Protein AF-A0A359H177-F1 (afdb_monomer_lite)

Foldseek 3Di:
DDWDAAPQLRDTGDPVQWDDDPNHTHGPDVVVSVCLVPDPDDCCDPSDPCNLVVLLVVLLVVLVVLLVVVVVVVVVVVVPDDDDDDDPVVVLLVLLVSLQVLLCVLVVVCVVVVFWDDDADPPDSFKGKGWGADPVVQWIKMWMWGQDPPQKIKTWIWIFRPDDDDDGPTDTLAIDIGHNVCSSVSSSLSSSLSVLVVDDPVCSSVSSNSSRVVVVVVVVVVVVVVD

Structure (mmCIF, N/CA/C/O backbone):
data_AF-A0A359H177-F1
#
_entry.id   AF-A0A359H177-F1
#
loop_
_atom_site.group_PDB
_atom_site.id
_atom_site.type_symbol
_atom_site.label_atom_id
_atom_site.label_alt_id
_atom_site.label_comp_id
_atom_site.label_asym_id
_atom_site.label_entity_id
_atom_site.label_seq_id
_atom_site.pdbx_PDB_ins_code
_atom_site.Cartn_x
_atom_site.Cartn_y
_atom_site.Cartn_z
_atom_site.occupancy
_atom_site.B_iso_or_equiv
_atom_site.auth_seq_id
_atom_site.auth_comp_id
_atom_site.auth_asym_id
_atom_site.auth_atom_id
_atom_site.pdbx_PDB_model_num
ATOM 1 N N . MET A 1 1 ? 9.873 -13.185 -21.920 1.00 59.72 1 MET A N 1
ATOM 2 C CA . MET A 1 1 ? 11.350 -13.146 -21.841 1.00 59.72 1 MET A CA 1
ATOM 3 C C . MET A 1 1 ? 11.723 -13.024 -20.379 1.00 59.72 1 MET A C 1
ATOM 5 O O . MET A 1 1 ? 11.121 -12.205 -19.700 1.00 59.72 1 MET A O 1
ATOM 9 N N . GLU A 1 2 ? 12.618 -13.875 -19.880 1.00 82.19 2 GLU A N 1
ATOM 10 C CA . GLU A 1 2 ? 13.049 -13.819 -18.479 1.00 82.19 2 GLU A CA 1
ATOM 11 C C . GLU A 1 2 ? 13.935 -12.584 -18.262 1.00 82.19 2 GLU A C 1
ATOM 13 O O . GLU A 1 2 ? 14.880 -12.356 -19.023 1.00 82.19 2 GLU A O 1
ATOM 18 N N . LYS A 1 3 ? 13.609 -11.780 -17.245 1.00 76.25 3 LYS A N 1
ATOM 19 C CA . LYS A 1 3 ? 14.365 -10.585 -16.861 1.00 76.25 3 LYS A CA 1
ATOM 20 C C . LYS A 1 3 ? 15.018 -10.796 -15.499 1.00 76.25 3 LYS A C 1
ATOM 22 O O . LYS A 1 3 ? 14.446 -11.458 -14.632 1.00 76.25 3 LYS A O 1
ATOM 27 N N . LYS A 1 4 ? 16.209 -10.235 -15.304 1.00 82.19 4 LYS A N 1
ATOM 28 C CA . LYS A 1 4 ? 16.922 -10.223 -14.018 1.00 82.19 4 LYS A CA 1
ATOM 29 C C . LYS A 1 4 ? 17.496 -8.830 -13.765 1.00 82.19 4 LYS A C 1
ATOM 31 O O . LYS A 1 4 ? 17.559 -7.997 -14.666 1.00 82.19 4 LYS A O 1
ATOM 36 N N . ILE A 1 5 ? 17.901 -8.580 -12.526 1.00 75.25 5 ILE A N 1
ATOM 37 C CA . ILE A 1 5 ? 18.410 -7.277 -12.097 1.00 75.25 5 ILE A CA 1
ATOM 38 C C . ILE A 1 5 ? 19.938 -7.296 -12.122 1.00 75.25 5 ILE A C 1
ATOM 40 O O . ILE A 1 5 ? 20.560 -8.173 -11.516 1.00 75.25 5 ILE A O 1
ATOM 44 N N . CYS A 1 6 ? 20.548 -6.319 -12.795 1.00 80.38 6 CYS A N 1
ATOM 45 C CA . CYS A 1 6 ? 21.989 -6.102 -12.710 1.00 80.38 6 CYS A CA 1
ATOM 46 C C . CYS A 1 6 ? 22.372 -5.642 -11.295 1.00 80.38 6 CYS A C 1
ATOM 48 O O . CYS A 1 6 ? 21.848 -4.653 -10.791 1.00 80.38 6 CYS A O 1
ATOM 50 N N . ILE A 1 7 ? 23.332 -6.308 -10.654 1.00 81.00 7 ILE A N 1
ATOM 51 C CA . ILE A 1 7 ? 23.770 -5.949 -9.297 1.00 81.00 7 ILE A CA 1
ATOM 52 C C . ILE A 1 7 ? 24.482 -4.594 -9.211 1.00 81.00 7 ILE A C 1
ATOM 54 O O . ILE A 1 7 ? 24.579 -4.046 -8.117 1.00 81.00 7 ILE A O 1
ATOM 58 N N . TYR A 1 8 ? 24.989 -4.079 -10.334 1.00 79.31 8 TYR A N 1
ATOM 59 C CA . TYR A 1 8 ? 25.743 -2.828 -10.382 1.00 79.31 8 TYR A CA 1
ATOM 60 C C . TYR A 1 8 ? 24.837 -1.645 -10.726 1.00 79.31 8 TYR A C 1
ATOM 62 O O . TYR A 1 8 ? 24.707 -0.732 -9.918 1.00 79.31 8 TYR A O 1
ATOM 70 N N . CYS A 1 9 ? 24.177 -1.663 -11.887 1.00 77.31 9 CYS A N 1
ATOM 71 C CA . CYS A 1 9 ? 23.330 -0.551 -12.337 1.00 77.31 9 CYS A CA 1
ATOM 72 C C . CYS A 1 9 ? 21.846 -0.691 -11.962 1.00 77.31 9 CYS A C 1
ATOM 74 O O . CYS A 1 9 ? 21.055 0.170 -12.317 1.00 77.31 9 CYS A O 1
ATOM 76 N N . ARG A 1 10 ? 21.443 -1.783 -11.292 1.00 73.56 10 ARG A N 1
ATOM 77 C CA . ARG A 1 10 ? 20.067 -2.051 -10.816 1.00 73.56 10 ARG A CA 1
ATOM 78 C C . ARG A 1 10 ? 18.967 -2.109 -11.881 1.00 73.56 10 ARG A C 1
ATOM 80 O O . ARG A 1 10 ? 17.822 -2.384 -11.542 1.00 73.56 10 ARG A O 1
ATOM 87 N N . ARG A 1 11 ? 19.309 -1.992 -13.164 1.00 77.50 11 ARG A N 1
ATOM 88 C CA . ARG A 1 11 ? 18.377 -2.198 -14.278 1.00 77.50 11 ARG A CA 1
ATOM 89 C C . ARG A 1 11 ? 17.805 -3.607 -14.282 1.00 77.50 11 ARG A C 1
ATOM 91 O O . ARG A 1 11 ? 18.553 -4.589 -14.210 1.00 77.50 11 ARG A O 1
ATOM 98 N N . THR A 1 12 ? 16.499 -3.688 -14.498 1.00 81.25 12 THR A N 1
ATOM 99 C CA . THR A 1 12 ? 15.818 -4.915 -14.908 1.00 81.25 12 THR A CA 1
ATOM 100 C C . THR A 1 12 ? 16.040 -5.117 -16.404 1.00 81.25 12 THR A C 1
ATOM 102 O O . THR A 1 12 ? 15.485 -4.397 -17.233 1.00 81.25 12 THR A O 1
ATOM 105 N N . LEU A 1 13 ? 16.873 -6.090 -16.761 1.00 79.81 13 LEU A N 1
ATOM 106 C CA . LEU A 1 13 ? 17.265 -6.373 -18.140 1.00 79.81 13 LEU A CA 1
ATOM 107 C C . LEU A 1 13 ? 16.869 -7.791 -18.532 1.00 79.81 13 LEU A C 1
ATOM 109 O O . LEU A 1 13 ? 16.798 -8.693 -17.698 1.00 79.81 13 LEU A O 1
ATOM 113 N N . ASP A 1 14 ? 16.650 -7.992 -19.826 1.00 89.00 14 ASP A N 1
ATOM 114 C CA . ASP A 1 14 ? 16.480 -9.324 -20.393 1.00 89.00 14 ASP A CA 1
ATOM 115 C C . ASP A 1 14 ? 17.735 -10.176 -20.162 1.00 89.00 14 ASP A C 1
ATOM 117 O O . ASP A 1 14 ? 18.862 -9.678 -20.239 1.00 89.00 14 ASP A O 1
ATOM 121 N N . LEU A 1 15 ? 17.549 -11.478 -19.918 1.00 87.44 15 LEU A N 1
ATOM 122 C CA . LEU A 1 15 ? 18.641 -12.407 -19.596 1.00 87.44 15 LEU A CA 1
ATOM 123 C C . LEU A 1 15 ? 19.782 -12.384 -20.635 1.00 87.44 15 LEU A C 1
ATOM 125 O O . LEU A 1 15 ? 20.945 -12.560 -20.290 1.00 87.44 15 LEU A O 1
ATOM 129 N N . ASN A 1 16 ? 19.469 -12.119 -21.908 1.00 90.75 16 ASN A N 1
ATOM 130 C CA . ASN A 1 16 ? 20.445 -12.037 -23.002 1.00 90.75 16 ASN A CA 1
ATOM 131 C C . ASN A 1 16 ? 21.377 -10.809 -22.928 1.00 90.75 16 ASN A C 1
ATOM 133 O O . ASN A 1 16 ? 22.437 -10.815 -23.562 1.00 90.75 16 ASN A O 1
ATOM 137 N N . LYS A 1 17 ? 21.006 -9.779 -22.157 1.00 89.31 17 LYS A N 1
ATOM 138 C CA . LYS A 1 17 ? 21.814 -8.582 -21.876 1.00 89.31 17 LYS A CA 1
ATOM 139 C C . LYS A 1 17 ? 22.623 -8.705 -20.582 1.00 89.31 17 LYS A C 1
ATOM 141 O O . LYS A 1 17 ? 23.338 -7.771 -20.219 1.00 89.31 17 LYS A O 1
ATOM 146 N N . LEU A 1 18 ? 22.532 -9.840 -19.890 1.00 88.44 18 LEU A N 1
ATOM 147 C CA . LEU A 1 18 ? 23.164 -10.069 -18.598 1.00 88.44 18 LEU A CA 1
ATOM 148 C C . LEU A 1 18 ? 24.206 -11.194 -18.663 1.00 88.44 18 LEU A C 1
ATOM 150 O O . LEU A 1 18 ? 24.143 -12.105 -19.485 1.00 88.44 18 LEU A O 1
ATOM 154 N N . LEU A 1 19 ? 25.181 -11.116 -17.764 1.00 92.38 19 LEU A N 1
ATOM 155 C CA . LEU A 1 19 ? 26.148 -12.151 -17.432 1.00 92.38 19 LEU A CA 1
ATOM 156 C C . LEU A 1 19 ? 25.864 -12.635 -16.013 1.00 92.38 19 LEU A C 1
ATOM 158 O O . LEU A 1 19 ? 25.875 -11.839 -15.072 1.00 92.38 19 LEU A O 1
ATOM 162 N N . GLU A 1 20 ? 25.652 -13.936 -15.853 1.00 90.56 20 GLU A N 1
ATOM 163 C CA . GLU A 1 20 ? 25.550 -14.561 -14.539 1.00 90.56 20 GLU A CA 1
ATOM 164 C C . GLU A 1 20 ? 26.946 -14.902 -13.998 1.00 90.56 20 GLU A C 1
ATOM 166 O O . GLU A 1 20 ? 27.779 -15.496 -14.688 1.00 90.56 20 GLU A O 1
ATOM 171 N N . LYS A 1 21 ? 27.212 -14.540 -12.741 1.00 79.19 21 LYS A N 1
ATOM 172 C CA . LYS A 1 21 ? 28.409 -14.946 -12.005 1.00 79.19 21 LYS A CA 1
ATOM 173 C C . LYS A 1 21 ? 28.050 -15.192 -10.542 1.00 79.19 21 LYS A C 1
ATOM 175 O O . LYS A 1 21 ? 27.644 -14.271 -9.840 1.00 79.19 21 LYS A O 1
ATOM 180 N N . ALA A 1 22 ? 28.229 -16.433 -10.085 1.00 79.69 22 ALA A N 1
ATOM 181 C CA . ALA A 1 22 ? 27.947 -16.858 -8.708 1.00 79.69 22 ALA A CA 1
ATOM 182 C C . ALA A 1 22 ? 26.507 -16.539 -8.242 1.00 79.69 22 ALA A C 1
ATOM 184 O O . ALA A 1 22 ? 26.308 -15.990 -7.159 1.00 79.69 22 ALA A O 1
ATOM 185 N N . GLY A 1 23 ? 25.508 -16.837 -9.082 1.00 79.31 23 GLY A N 1
ATOM 186 C CA . GLY A 1 23 ? 24.091 -16.603 -8.774 1.00 79.31 23 GLY A CA 1
ATOM 187 C C . GLY A 1 23 ? 23.666 -15.131 -8.793 1.00 79.31 23 GLY A C 1
ATOM 188 O O . GLY A 1 23 ? 22.565 -14.799 -8.360 1.00 79.31 23 GLY A O 1
ATOM 189 N N . LYS A 1 24 ? 24.529 -14.229 -9.275 1.00 76.00 24 LYS A N 1
ATOM 190 C CA . LYS A 1 24 ? 24.248 -12.799 -9.433 1.00 76.00 24 LYS A CA 1
ATOM 191 C C . LYS A 1 24 ? 24.383 -12.392 -10.894 1.00 76.00 24 LYS A C 1
ATOM 193 O O . LYS A 1 24 ? 25.251 -12.901 -11.598 1.00 76.00 24 LYS A O 1
ATOM 198 N N . TYR A 1 25 ? 23.559 -11.445 -11.331 1.00 88.00 25 TYR A N 1
ATOM 199 C CA . TYR A 1 25 ? 23.547 -10.966 -12.712 1.00 88.00 25 TYR A CA 1
ATOM 200 C C . TYR A 1 25 ? 24.202 -9.592 -12.810 1.00 88.00 25 TYR A C 1
ATOM 202 O O . TYR A 1 25 ? 23.967 -8.725 -11.973 1.00 88.00 25 TYR A O 1
ATOM 210 N N . ARG A 1 26 ? 25.016 -9.373 -13.840 1.00 88.56 26 ARG A N 1
ATOM 211 C CA . ARG A 1 26 ? 25.560 -8.056 -14.202 1.00 88.56 26 ARG A CA 1
ATOM 212 C C . ARG A 1 26 ? 25.343 -7.776 -15.681 1.00 88.56 26 ARG A C 1
ATOM 214 O O . ARG A 1 26 ? 25.168 -8.725 -16.435 1.00 88.56 26 ARG A O 1
ATOM 221 N N . CYS A 1 27 ? 25.369 -6.518 -16.108 1.00 90.12 27 CYS A N 1
ATOM 222 C CA . CYS A 1 27 ? 25.323 -6.185 -17.531 1.00 90.12 27 CYS A CA 1
ATOM 223 C C . CYS A 1 27 ? 26.428 -6.912 -18.303 1.00 90.12 27 CYS A C 1
ATOM 225 O O . CYS A 1 27 ? 27.535 -7.110 -17.802 1.00 90.12 27 CYS A O 1
ATOM 227 N N . LYS A 1 28 ? 26.097 -7.346 -19.519 1.00 93.75 28 LYS A N 1
ATOM 228 C CA . LYS A 1 28 ? 27.056 -7.960 -20.438 1.00 93.75 28 LYS A CA 1
ATOM 229 C C . LYS A 1 28 ? 27.986 -6.927 -21.075 1.00 93.75 28 LYS A C 1
ATOM 231 O O . LYS A 1 28 ? 29.127 -7.258 -21.380 1.00 93.75 28 LYS A O 1
ATOM 236 N N . ASP A 1 29 ? 27.482 -5.714 -21.274 1.00 91.38 29 ASP A N 1
ATOM 237 C CA . ASP A 1 29 ? 28.252 -4.551 -21.698 1.00 91.38 29 ASP A CA 1
ATOM 238 C C . ASP A 1 29 ? 28.593 -3.709 -20.461 1.00 91.38 29 ASP A C 1
ATOM 240 O O . ASP A 1 29 ? 27.712 -3.142 -19.809 1.00 91.38 29 ASP A O 1
ATOM 244 N N . ASP A 1 30 ? 29.877 -3.696 -20.103 1.00 84.81 30 ASP A N 1
ATOM 245 C CA . ASP A 1 30 ? 30.377 -2.971 -18.934 1.00 84.81 30 ASP A CA 1
ATOM 246 C C . ASP A 1 30 ? 30.327 -1.442 -19.154 1.00 84.81 30 ASP A C 1
ATOM 248 O O . ASP A 1 30 ? 30.148 -0.708 -18.182 1.00 84.81 30 ASP A O 1
ATOM 252 N N . ASN A 1 31 ? 30.412 -0.954 -20.401 1.00 85.31 31 ASN A N 1
ATOM 253 C CA . ASN A 1 31 ? 30.315 0.478 -20.707 1.00 85.31 31 ASN A CA 1
ATOM 254 C C . ASN A 1 31 ? 28.865 0.963 -20.633 1.00 85.31 31 ASN A C 1
ATOM 256 O O . ASN A 1 31 ? 28.623 1.982 -20.003 1.00 85.31 31 ASN A O 1
ATOM 260 N N . ASP A 1 32 ? 27.899 0.207 -21.164 1.00 81.12 32 ASP A N 1
ATOM 261 C CA . ASP A 1 32 ? 26.458 0.492 -20.982 1.00 81.12 32 ASP A CA 1
ATOM 262 C C . ASP A 1 32 ? 26.064 0.456 -19.494 1.00 81.12 32 ASP A C 1
ATOM 264 O O . ASP A 1 32 ? 25.255 1.253 -19.019 1.00 81.12 32 ASP A O 1
ATOM 268 N N . CYS A 1 33 ? 26.672 -0.450 -18.720 1.00 79.75 33 CYS A N 1
ATOM 269 C CA . CYS A 1 33 ? 26.488 -0.490 -17.273 1.00 79.75 33 CYS A CA 1
ATOM 270 C C . CYS A 1 33 ? 27.009 0.775 -16.588 1.00 79.75 33 CYS A C 1
ATOM 272 O O . CYS A 1 33 ? 26.334 1.301 -15.704 1.00 79.75 33 CYS A O 1
ATOM 274 N N . LEU A 1 34 ? 28.205 1.223 -16.974 1.00 80.12 34 LEU A N 1
ATOM 275 C CA . LEU A 1 34 ? 28.859 2.392 -16.400 1.00 80.12 34 LEU A CA 1
ATOM 276 C C . LEU A 1 34 ? 28.149 3.683 -16.811 1.00 80.12 34 LEU A C 1
ATOM 278 O O . LEU A 1 34 ? 27.830 4.486 -15.944 1.00 80.12 34 LEU A O 1
ATOM 282 N N . GLU A 1 35 ? 27.836 3.852 -18.097 1.00 80.38 35 GLU A N 1
ATOM 283 C CA . GLU A 1 35 ? 27.100 5.006 -18.622 1.00 80.38 35 GLU A CA 1
ATOM 284 C C . GLU A 1 35 ? 25.777 5.183 -17.882 1.00 80.38 35 GLU A C 1
ATOM 286 O O . GLU A 1 35 ? 25.482 6.278 -17.409 1.00 80.38 35 GLU A O 1
ATOM 291 N N . TYR A 1 36 ? 25.037 4.092 -17.678 1.00 71.75 36 TYR A N 1
ATOM 292 C CA . TYR A 1 36 ? 23.805 4.113 -16.900 1.00 71.75 36 TYR A CA 1
ATOM 293 C C . TYR A 1 36 ? 24.012 4.519 -15.438 1.00 71.75 36 TYR A C 1
ATOM 295 O O . TYR A 1 36 ? 23.186 5.216 -14.867 1.00 71.75 36 TYR A O 1
ATOM 303 N N . GLN A 1 37 ? 25.102 4.086 -14.804 1.00 65.81 37 GLN A N 1
ATOM 304 C CA . GLN A 1 37 ? 25.413 4.491 -13.429 1.00 65.81 37 GLN A CA 1
ATOM 305 C C . GLN A 1 37 ? 25.828 5.962 -13.318 1.00 65.81 37 GLN A C 1
ATOM 307 O O . GLN A 1 37 ? 25.734 6.534 -12.236 1.00 65.81 37 GLN A O 1
ATOM 312 N N . THR A 1 38 ? 26.334 6.550 -14.402 1.00 71.94 38 THR A N 1
ATOM 313 C CA . THR A 1 38 ? 26.912 7.904 -14.410 1.00 71.94 38 THR A CA 1
ATOM 314 C C . THR A 1 38 ? 26.040 8.956 -15.079 1.00 71.94 38 THR A C 1
ATOM 316 O O . THR A 1 38 ? 26.409 10.128 -15.083 1.00 71.94 38 THR A O 1
ATOM 319 N N . ARG A 1 39 ? 24.918 8.563 -15.683 1.00 68.75 39 ARG A N 1
ATOM 320 C CA . ARG A 1 39 ? 24.036 9.515 -16.351 1.00 68.75 39 ARG A CA 1
ATOM 321 C C . ARG A 1 39 ? 23.275 10.347 -15.328 1.00 68.75 39 ARG A C 1
ATOM 323 O O . ARG A 1 39 ? 22.789 9.842 -14.319 1.00 68.75 39 ARG A O 1
ATOM 330 N N . GLU A 1 40 ? 23.141 11.627 -15.635 1.00 60.22 40 GLU A N 1
ATOM 331 C CA . GLU A 1 40 ? 22.194 12.502 -14.958 1.00 60.22 40 GLU A CA 1
ATOM 332 C C . GLU A 1 40 ? 20.810 12.210 -15.534 1.00 60.22 40 GLU A C 1
ATOM 334 O O . GLU A 1 40 ? 20.385 12.804 -16.527 1.00 60.22 40 GLU A O 1
ATOM 339 N N . ASP A 1 41 ? 20.133 11.221 -14.956 1.00 56.44 41 ASP A N 1
ATOM 340 C CA . ASP A 1 41 ? 18.733 10.998 -15.275 1.00 56.44 41 ASP A CA 1
ATOM 341 C C . ASP A 1 41 ? 17.892 12.178 -14.765 1.00 56.44 41 ASP A C 1
ATOM 343 O O . ASP A 1 41 ? 18.157 12.710 -13.681 1.00 56.44 41 ASP A O 1
ATOM 347 N N . PRO A 1 42 ? 16.847 12.592 -15.505 1.00 55.41 42 PRO A N 1
ATOM 348 C CA . PRO A 1 42 ? 15.817 13.454 -14.945 1.00 55.41 42 PRO A CA 1
ATOM 349 C C . PRO A 1 42 ? 15.309 12.841 -13.637 1.00 55.41 42 PRO A C 1
ATOM 351 O O . PRO A 1 42 ? 15.100 11.628 -13.583 1.00 55.41 42 PRO A O 1
ATOM 354 N N . ALA A 1 43 ? 15.070 13.665 -12.613 1.00 54.59 43 ALA A N 1
ATOM 355 C CA . ALA A 1 43 ? 14.607 13.195 -11.303 1.00 54.59 43 ALA A CA 1
ATOM 356 C C . ALA A 1 43 ? 13.389 12.249 -11.408 1.00 54.59 43 ALA A C 1
ATOM 358 O O . ALA A 1 43 ? 13.311 11.270 -10.674 1.00 54.59 43 ALA A O 1
ATOM 359 N N . ASP A 1 44 ? 12.523 12.479 -12.402 1.00 54.25 44 ASP A N 1
ATOM 360 C CA . ASP A 1 44 ? 11.286 11.725 -12.640 1.00 54.25 44 ASP A CA 1
ATOM 361 C C . ASP A 1 44 ? 11.423 10.560 -13.644 1.00 54.25 44 ASP A C 1
ATOM 363 O O . ASP A 1 44 ? 10.426 9.970 -14.061 1.00 54.25 44 ASP A O 1
ATOM 367 N N . SER A 1 45 ? 12.637 10.228 -14.088 1.00 63.47 45 SER A N 1
ATOM 368 C CA . SER A 1 45 ? 12.865 9.078 -14.967 1.00 63.47 45 SER A CA 1
ATOM 369 C C . SER A 1 45 ? 12.823 7.782 -14.158 1.00 63.47 45 SER A C 1
ATOM 371 O O . SER A 1 45 ? 13.585 7.649 -13.207 1.00 63.47 45 SER A O 1
ATOM 373 N N . ILE A 1 46 ? 12.039 6.781 -14.593 1.00 63.38 46 ILE A N 1
ATOM 374 C CA . ILE A 1 46 ? 12.009 5.392 -14.043 1.00 63.38 46 ILE A CA 1
ATOM 375 C C . ILE A 1 46 ? 13.412 4.772 -13.935 1.00 63.38 46 ILE A C 1
ATOM 377 O O . ILE A 1 46 ? 13.694 3.813 -13.221 1.00 63.38 46 ILE A O 1
ATOM 381 N N . GLU A 1 47 ? 14.284 5.327 -14.743 1.00 64.56 47 GLU A N 1
ATOM 382 C CA . GLU A 1 47 ? 15.588 4.865 -15.088 1.00 64.56 47 GLU A CA 1
ATOM 383 C C . GLU A 1 47 ? 16.647 5.478 -14.117 1.00 64.56 47 GLU A C 1
ATOM 385 O O . GLU A 1 47 ? 17.744 4.933 -13.979 1.00 64.56 47 GLU A O 1
ATOM 390 N N . ASN A 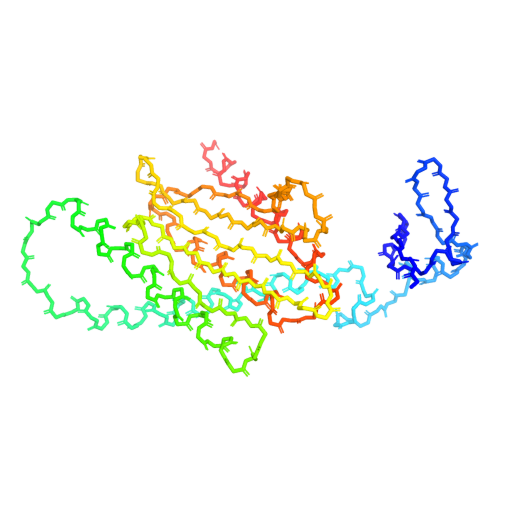1 48 ? 16.281 6.512 -13.341 1.00 69.25 48 ASN A N 1
ATOM 391 C CA . ASN A 1 48 ? 17.058 7.056 -12.222 1.00 69.25 48 ASN A CA 1
ATOM 392 C C . ASN A 1 48 ? 17.192 6.021 -11.085 1.00 69.25 48 ASN A C 1
ATOM 394 O O . ASN A 1 48 ? 16.217 5.381 -10.686 1.00 69.25 48 ASN A O 1
ATOM 398 N N . ALA A 1 49 ? 18.398 5.884 -10.526 1.00 68.06 49 ALA A N 1
ATOM 399 C CA . ALA A 1 49 ? 18.684 4.975 -9.415 1.00 68.06 49 ALA A CA 1
ATOM 400 C C . ALA A 1 49 ? 17.827 5.247 -8.162 1.00 68.06 49 ALA A C 1
ATOM 402 O O . ALA A 1 49 ? 17.492 4.301 -7.448 1.00 68.06 49 ALA A O 1
ATOM 403 N N . ASP A 1 50 ? 17.443 6.506 -7.936 1.00 75.81 50 ASP A N 1
ATOM 404 C CA . ASP A 1 50 ? 16.662 6.932 -6.769 1.00 75.81 50 ASP A CA 1
ATOM 405 C C . ASP A 1 50 ? 15.149 7.010 -7.037 1.00 75.81 50 ASP A C 1
ATOM 407 O O . ASP A 1 50 ? 14.373 7.224 -6.104 1.00 75.81 50 ASP A O 1
ATOM 411 N N . TYR A 1 51 ? 14.704 6.762 -8.277 1.00 78.81 51 TYR A N 1
ATOM 412 C CA . TYR A 1 51 ? 13.306 6.919 -8.697 1.00 78.81 51 TYR A CA 1
ATOM 413 C C . TYR A 1 51 ? 12.317 6.213 -7.765 1.00 78.81 51 TYR A C 1
ATOM 415 O O . TYR A 1 51 ? 11.366 6.815 -7.274 1.00 78.81 51 TYR A O 1
ATOM 423 N N . ILE A 1 52 ? 12.565 4.933 -7.468 1.00 78.56 52 ILE A N 1
ATOM 424 C CA . ILE A 1 52 ? 11.690 4.127 -6.604 1.00 78.56 52 ILE A CA 1
ATOM 425 C C . ILE A 1 52 ? 11.596 4.738 -5.198 1.00 78.56 52 ILE A C 1
ATOM 427 O O . ILE A 1 52 ? 10.507 4.801 -4.627 1.00 78.56 52 ILE A O 1
ATOM 431 N N . SER A 1 53 ? 12.716 5.227 -4.658 1.00 80.50 53 SER A N 1
ATOM 432 C CA . SER A 1 53 ? 12.756 5.863 -3.338 1.00 80.50 53 SER A CA 1
ATOM 433 C C . SER A 1 53 ? 11.972 7.176 -3.330 1.00 80.50 53 SER A C 1
ATOM 435 O O . SER A 1 53 ? 11.208 7.450 -2.401 1.00 80.50 53 SER A O 1
ATOM 437 N N . ASP A 1 54 ? 12.092 7.972 -4.389 1.00 81.19 54 ASP A N 1
ATOM 438 C CA . ASP A 1 54 ? 11.388 9.248 -4.507 1.00 81.19 54 ASP A CA 1
ATOM 439 C C . ASP A 1 54 ? 9.880 9.067 -4.716 1.00 81.19 54 ASP A C 1
ATOM 441 O O . ASP A 1 54 ? 9.087 9.781 -4.092 1.00 81.19 54 ASP A O 1
ATOM 445 N N . VAL A 1 55 ? 9.463 8.045 -5.470 1.00 82.44 55 VAL A N 1
ATOM 446 C CA . VAL A 1 55 ? 8.048 7.658 -5.577 1.00 82.44 55 VAL A CA 1
ATOM 447 C C . VAL A 1 55 ? 7.488 7.254 -4.211 1.00 82.44 55 VAL A C 1
ATOM 449 O O . VAL A 1 55 ? 6.397 7.700 -3.842 1.00 82.44 55 VAL A O 1
ATOM 452 N N . VAL A 1 56 ? 8.223 6.469 -3.414 1.00 83.94 56 VAL A N 1
ATOM 453 C CA . VAL A 1 56 ? 7.789 6.084 -2.057 1.00 83.94 56 VAL A CA 1
ATOM 454 C C . VAL A 1 56 ? 7.668 7.305 -1.137 1.00 83.94 56 VAL A C 1
ATOM 456 O O . VAL A 1 56 ? 6.657 7.446 -0.443 1.00 83.94 56 VAL A O 1
ATOM 459 N N . LYS A 1 57 ? 8.637 8.229 -1.151 1.00 84.81 57 LYS A N 1
ATOM 460 C CA . LYS A 1 57 ? 8.569 9.477 -0.363 1.00 84.81 57 LYS A CA 1
ATOM 461 C C . LYS A 1 57 ? 7.383 10.347 -0.775 1.00 84.81 57 LYS A C 1
ATOM 463 O O . LYS A 1 57 ? 6.672 10.856 0.092 1.00 84.81 57 LYS A O 1
ATOM 468 N N . SER A 1 58 ? 7.153 10.499 -2.077 1.00 85.25 58 SER A N 1
ATOM 469 C CA . SER A 1 58 ? 6.002 11.236 -2.606 1.00 85.25 58 SER A CA 1
ATOM 470 C C . SER A 1 58 ? 4.686 10.603 -2.143 1.00 85.25 58 SER A C 1
ATOM 472 O O . SER A 1 58 ? 3.832 11.285 -1.572 1.00 85.25 58 SER A O 1
ATOM 474 N N . SER A 1 59 ? 4.578 9.275 -2.245 1.00 85.06 59 SER A N 1
ATOM 475 C CA . SER A 1 59 ? 3.407 8.511 -1.797 1.00 85.06 59 SER A CA 1
ATOM 476 C C . SER A 1 59 ? 3.145 8.679 -0.296 1.00 85.06 59 SER A C 1
ATOM 478 O O . SER A 1 59 ? 1.998 8.799 0.130 1.00 85.06 59 SER A O 1
ATOM 480 N N . LEU A 1 60 ? 4.197 8.741 0.527 1.00 84.31 60 LEU A N 1
ATOM 481 C CA . LEU A 1 60 ? 4.097 9.011 1.966 1.00 84.31 60 LEU A CA 1
ATOM 482 C C . LEU A 1 60 ? 3.559 10.413 2.277 1.00 84.31 60 LEU A C 1
ATOM 484 O O . LEU A 1 60 ? 2.766 10.573 3.212 1.00 84.31 60 LEU A O 1
ATOM 488 N N . ILE A 1 61 ? 3.984 11.423 1.514 1.00 84.62 61 ILE A N 1
ATOM 489 C CA . ILE A 1 61 ? 3.489 12.801 1.639 1.00 84.62 61 ILE A CA 1
ATOM 490 C C . ILE A 1 61 ? 2.013 12.854 1.240 1.00 84.62 61 ILE A C 1
ATOM 492 O O . ILE A 1 61 ? 1.193 13.412 1.973 1.00 84.62 61 ILE A O 1
ATOM 496 N N . GLU A 1 62 ? 1.661 12.231 0.118 1.00 84.88 62 GLU A N 1
ATOM 497 C CA . GLU A 1 62 ? 0.289 12.164 -0.372 1.00 84.88 62 GLU A CA 1
ATOM 498 C C . GLU A 1 62 ? -0.634 11.437 0.621 1.00 84.88 62 GLU A C 1
ATOM 500 O O . GLU A 1 62 ? -1.694 11.953 0.986 1.00 84.88 62 GLU A O 1
ATOM 505 N N . ALA A 1 63 ? -0.207 10.285 1.144 1.00 84.75 63 ALA A N 1
ATOM 506 C CA . ALA A 1 63 ? -0.925 9.545 2.179 1.00 84.75 63 ALA A CA 1
ATOM 507 C C . ALA A 1 63 ? -1.188 10.408 3.427 1.00 84.75 63 ALA A C 1
ATOM 509 O O . ALA A 1 63 ? -2.300 10.417 3.963 1.00 84.75 63 ALA A O 1
ATOM 510 N N . ALA A 1 64 ? -0.194 11.185 3.872 1.00 83.75 64 ALA A N 1
ATOM 511 C CA . ALA A 1 64 ? -0.356 12.090 5.008 1.00 83.75 64 ALA A CA 1
ATOM 512 C C . ALA A 1 64 ? -1.387 13.200 4.727 1.00 83.75 64 ALA A C 1
ATOM 514 O O . ALA A 1 64 ? -2.206 13.517 5.596 1.00 83.75 64 ALA A O 1
ATOM 515 N N . GLN A 1 65 ? -1.391 13.763 3.515 1.00 83.31 65 GLN A N 1
ATOM 516 C CA . GLN A 1 65 ? -2.369 14.774 3.100 1.00 83.31 65 GLN A CA 1
ATOM 517 C C . GLN A 1 65 ? -3.794 14.206 3.058 1.00 83.31 65 GLN A C 1
ATOM 519 O O . GLN A 1 65 ? -4.720 14.833 3.583 1.00 83.31 65 GLN A O 1
ATOM 524 N N . ARG A 1 66 ? -3.966 12.998 2.506 1.00 76.62 66 ARG A N 1
ATOM 525 C CA . ARG A 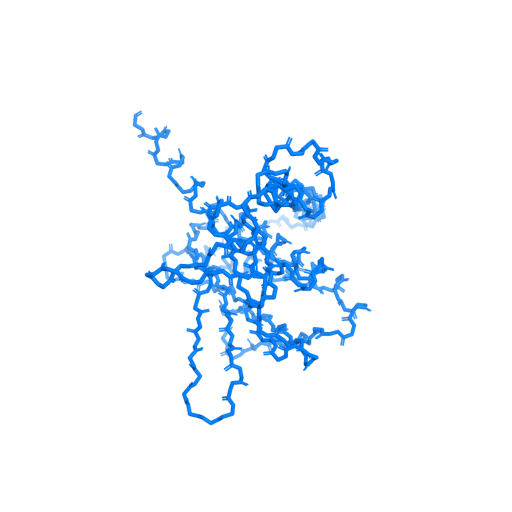1 66 ? -5.254 12.284 2.457 1.00 76.62 66 ARG A CA 1
ATOM 526 C C . ARG A 1 66 ? -5.808 12.039 3.865 1.00 76.62 66 ARG A C 1
ATOM 528 O O . ARG A 1 66 ? -6.957 12.370 4.150 1.00 76.62 66 ARG A O 1
ATOM 535 N N . ILE A 1 67 ? -4.975 11.572 4.796 1.00 77.25 67 ILE A N 1
ATOM 536 C CA . ILE A 1 67 ? -5.395 11.337 6.190 1.00 77.25 67 ILE A CA 1
ATOM 537 C C . ILE A 1 67 ? -5.770 12.627 6.913 1.00 77.25 67 ILE A C 1
ATOM 539 O O . ILE A 1 67 ? -6.765 12.661 7.644 1.00 77.25 67 ILE A O 1
ATOM 543 N N . ALA A 1 68 ? -5.021 13.707 6.689 1.00 77.56 68 ALA A N 1
ATOM 544 C CA . ALA A 1 68 ? -5.360 15.012 7.244 1.00 77.56 68 ALA A CA 1
ATOM 545 C C . ALA A 1 68 ? -6.738 15.509 6.763 1.00 77.56 68 ALA A C 1
ATOM 547 O O . ALA A 1 68 ? -7.451 16.165 7.528 1.00 77.56 68 ALA A O 1
ATOM 548 N N . ALA A 1 69 ? -7.149 15.169 5.536 1.00 72.00 69 ALA A N 1
ATOM 549 C CA . ALA A 1 69 ? -8.483 15.480 5.028 1.00 72.00 69 ALA A CA 1
ATOM 550 C C . ALA A 1 69 ? -9.583 14.691 5.763 1.00 72.00 69 ALA A C 1
ATOM 552 O O . ALA A 1 69 ? -10.587 15.285 6.161 1.00 72.00 69 ALA A O 1
ATOM 553 N N . TYR A 1 70 ? -9.374 13.399 6.045 1.00 68.00 70 TYR A N 1
ATOM 554 C CA . TYR A 1 70 ? -10.347 12.582 6.789 1.00 68.00 70 TYR A CA 1
ATOM 555 C C . TYR A 1 70 ? -10.517 13.014 8.254 1.00 68.00 70 TYR A C 1
ATOM 557 O O . TYR A 1 70 ? -11.617 12.898 8.802 1.00 68.00 70 TYR A O 1
ATOM 565 N N . LYS A 1 71 ? -9.475 13.576 8.889 1.00 64.88 71 LYS A N 1
ATOM 566 C CA . LYS A 1 71 ? -9.587 14.166 10.238 1.00 64.88 71 LYS A CA 1
ATOM 567 C C . LYS A 1 71 ? -10.610 15.297 10.295 1.00 64.88 71 LYS A C 1
ATOM 569 O O . LYS A 1 71 ? -11.426 15.326 11.213 1.00 64.88 71 LYS A O 1
ATOM 574 N N . ARG A 1 72 ? -10.629 16.176 9.283 1.00 57.03 72 ARG A N 1
ATOM 575 C CA . ARG A 1 72 ? -11.603 17.279 9.223 1.00 57.03 72 ARG A CA 1
ATOM 576 C C . ARG A 1 72 ? -13.037 16.752 9.203 1.00 57.03 72 ARG A C 1
ATOM 578 O O . ARG A 1 72 ? -13.898 17.348 9.832 1.00 57.03 72 ARG A O 1
ATOM 585 N N . THR A 1 73 ? -13.288 15.617 8.553 1.00 54.31 73 THR A N 1
ATOM 586 C CA . THR A 1 73 ? -14.616 14.987 8.504 1.00 54.31 73 THR A CA 1
ATOM 587 C C . THR A 1 73 ? -15.006 14.333 9.839 1.00 54.31 73 THR A C 1
ATOM 589 O O . THR A 1 73 ? -16.170 14.407 10.234 1.00 54.31 73 THR A O 1
ATOM 592 N N . LYS A 1 74 ? -14.045 13.753 10.581 1.00 52.59 74 LYS A N 1
ATOM 593 C CA . LYS A 1 74 ? -14.272 13.165 11.918 1.00 52.59 74 LYS A CA 1
ATOM 594 C C . LYS A 1 74 ? -14.601 14.225 12.973 1.00 52.59 74 LYS A C 1
ATOM 596 O O . LYS A 1 74 ? -15.553 14.036 13.725 1.00 52.59 74 LYS A O 1
ATOM 601 N N . ASP A 1 75 ? -13.891 15.356 12.975 1.00 46.56 75 ASP A N 1
ATOM 602 C CA . ASP A 1 75 ? -14.143 16.475 13.903 1.00 46.56 75 ASP A CA 1
ATOM 603 C C . ASP A 1 75 ? -15.531 17.118 13.710 1.00 46.56 75 ASP A C 1
ATOM 605 O O . ASP A 1 75 ? -16.071 17.750 14.623 1.00 46.56 75 ASP A O 1
ATOM 609 N N . PHE A 1 76 ? -16.143 16.934 12.535 1.00 41.69 76 PHE A N 1
ATOM 610 C CA . PHE A 1 76 ? -17.533 17.313 12.277 1.00 41.69 76 PHE A CA 1
ATOM 611 C C . PHE A 1 76 ? -18.549 16.321 12.867 1.00 41.69 76 PHE A C 1
ATOM 613 O O . PHE A 1 76 ? -19.638 16.743 13.253 1.00 41.69 76 PHE A O 1
ATOM 620 N N . GLN A 1 77 ? -18.210 15.033 12.981 1.00 43.69 77 GLN A N 1
ATOM 621 C CA . GLN A 1 77 ? -19.092 14.010 13.555 1.00 43.69 77 GLN A CA 1
ATOM 622 C C . GLN A 1 77 ? -19.037 13.979 15.091 1.00 43.69 77 GLN A C 1
ATOM 624 O O . GLN A 1 77 ? -20.078 13.865 15.737 1.00 43.69 77 GLN A O 1
ATOM 629 N N . THR A 1 78 ? -17.861 14.156 15.703 1.00 44.78 78 THR A N 1
ATOM 630 C CA . THR A 1 78 ? -17.700 14.141 17.173 1.00 44.78 78 THR A CA 1
ATOM 631 C C . THR A 1 78 ? -18.279 15.364 17.884 1.00 44.78 78 THR A C 1
ATOM 633 O O . THR A 1 78 ? -18.558 15.288 19.078 1.00 44.78 78 THR A O 1
ATOM 636 N N . LYS A 1 79 ? -18.553 16.473 17.183 1.00 41.44 79 LYS A N 1
ATOM 637 C CA . LYS A 1 79 ? -19.275 17.622 17.766 1.00 41.44 79 LYS A CA 1
ATOM 638 C C . LYS A 1 79 ? -20.766 17.364 18.033 1.00 41.44 79 LYS A C 1
ATOM 640 O O . LYS A 1 79 ? -21.419 18.237 18.599 1.00 41.44 79 LYS A O 1
ATOM 645 N N . SER A 1 80 ? -21.304 16.200 17.656 1.00 37.44 80 SER A N 1
ATOM 646 C CA . SER A 1 80 ? -22.733 15.886 17.797 1.00 37.44 80 SER A CA 1
ATOM 647 C C . SER A 1 80 ? -23.081 14.887 18.910 1.00 37.44 80 SER A C 1
ATOM 649 O O . SER A 1 80 ? -24.259 14.572 19.076 1.00 37.44 80 SER A O 1
ATOM 651 N N . SER A 1 81 ? -22.119 14.402 19.695 1.00 39.75 81 SER A N 1
ATOM 652 C CA . SER A 1 81 ? -22.380 13.431 20.767 1.00 39.75 81 SER A CA 1
ATOM 653 C C . SER A 1 81 ? -21.819 13.926 22.100 1.00 39.75 81 SER A C 1
ATOM 655 O O . SER A 1 81 ? -20.641 13.763 22.400 1.00 39.75 81 SER A O 1
ATOM 657 N N . ILE A 1 82 ? -22.699 14.558 22.883 1.00 43.56 82 ILE A N 1
ATOM 658 C CA . ILE A 1 82 ? -22.516 14.860 24.307 1.00 43.56 82 ILE A CA 1
ATOM 659 C C . ILE A 1 82 ? -23.047 13.652 25.088 1.00 43.56 82 ILE A C 1
ATOM 661 O O . ILE A 1 82 ? -24.229 13.332 24.966 1.00 43.56 82 ILE A O 1
ATOM 665 N N . GLY A 1 83 ? -22.208 13.002 25.895 1.00 38.59 83 GLY A N 1
ATOM 666 C CA . GLY A 1 83 ? -22.659 11.976 26.839 1.00 38.59 83 GLY A CA 1
ATOM 667 C C . GLY A 1 83 ? -21.543 11.055 27.329 1.00 38.59 83 GLY A C 1
ATOM 668 O O . GLY A 1 83 ? -20.863 10.425 26.532 1.00 38.59 83 GLY A O 1
ATOM 669 N N . ASP A 1 84 ? -21.388 11.015 28.649 1.00 45.56 84 ASP A N 1
ATOM 670 C CA . ASP A 1 84 ? -20.320 10.414 29.453 1.00 45.56 84 ASP A CA 1
ATOM 671 C C . ASP A 1 84 ? -20.061 8.895 29.325 1.00 45.56 84 ASP A C 1
ATOM 673 O O . ASP A 1 84 ? -20.958 8.095 29.073 1.00 45.56 84 ASP A O 1
ATOM 677 N N . ASN A 1 85 ? -18.827 8.528 29.709 1.00 47.00 85 ASN A N 1
ATOM 678 C CA . ASN A 1 85 ? -18.413 7.310 30.429 1.00 47.00 85 ASN A CA 1
ATOM 679 C C . ASN A 1 85 ? -18.912 5.955 29.904 1.00 47.00 85 ASN A C 1
ATOM 681 O O . ASN A 1 85 ? -19.529 5.184 30.650 1.00 47.00 85 ASN A O 1
ATOM 685 N N . VAL A 1 86 ? -18.536 5.593 28.674 1.00 41.94 86 V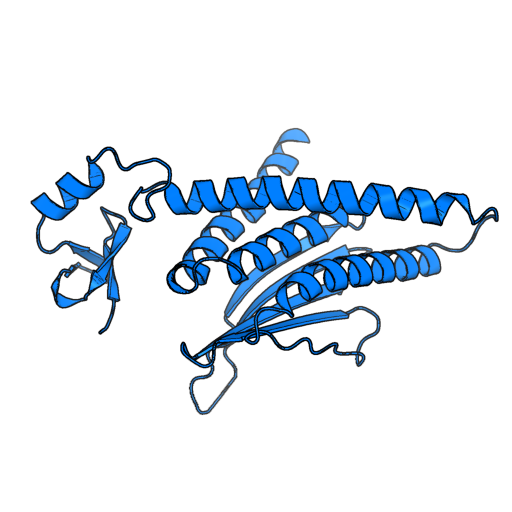AL A N 1
ATOM 686 C CA . VAL A 1 86 ? -18.720 4.224 28.179 1.00 41.94 86 VAL A CA 1
ATOM 687 C C . VAL A 1 86 ? -17.386 3.527 27.911 1.00 41.94 86 VAL A C 1
ATOM 689 O O . VAL A 1 86 ? -16.472 4.052 27.290 1.00 41.94 86 VAL A O 1
ATOM 692 N N . LYS A 1 87 ? -17.301 2.330 28.496 1.00 42.72 87 LYS A N 1
ATOM 693 C CA . LYS A 1 87 ? -16.180 1.393 28.605 1.00 42.72 87 LYS A CA 1
ATOM 694 C C . LYS A 1 87 ? -15.333 1.293 27.329 1.00 42.72 87 LYS A C 1
ATOM 696 O O . LYS A 1 87 ? -15.866 1.062 26.252 1.00 42.72 87 LYS A O 1
ATOM 701 N N . ILE A 1 88 ? -14.013 1.280 27.527 1.00 46.44 88 ILE A N 1
ATOM 702 C CA . ILE A 1 88 ? -12.891 1.034 26.590 1.00 46.44 88 ILE A CA 1
ATOM 703 C C . ILE A 1 88 ? -13.187 0.026 25.445 1.00 46.44 88 ILE A C 1
ATOM 705 O O . ILE A 1 88 ? -12.608 0.117 24.361 1.00 46.44 88 ILE A O 1
ATOM 709 N N . SER A 1 89 ? -14.095 -0.939 25.648 1.00 51.53 89 SER A N 1
ATOM 710 C CA . SER A 1 89 ? -14.539 -1.887 24.617 1.00 51.53 89 SER A CA 1
ATOM 711 C C . SER A 1 89 ? -15.375 -1.258 23.495 1.00 51.53 89 SER A C 1
ATOM 713 O O . SER A 1 89 ? -15.210 -1.649 22.344 1.00 51.53 89 SER A O 1
ATOM 715 N N . GLU A 1 90 ? -16.257 -0.301 23.796 1.00 55.59 90 GLU A N 1
ATOM 716 C CA . GLU A 1 90 ? -17.066 0.385 22.776 1.00 55.59 90 GLU A CA 1
ATOM 717 C C . GLU A 1 90 ? -16.233 1.407 21.997 1.00 55.59 90 GLU A C 1
ATOM 719 O O . GLU A 1 90 ? -16.365 1.493 20.777 1.00 55.59 90 GLU A O 1
ATOM 724 N N . GLU A 1 91 ? -15.293 2.086 22.666 1.00 58.62 91 GLU A N 1
ATOM 725 C CA . GLU A 1 91 ? -14.302 2.945 22.005 1.00 58.62 91 GLU A CA 1
ATOM 726 C C . GLU A 1 91 ? -13.457 2.150 21.004 1.00 58.62 91 GLU A C 1
ATOM 728 O O . GLU A 1 91 ? -13.325 2.559 19.856 1.00 58.62 91 GLU A O 1
ATOM 733 N N . SER A 1 92 ? -12.967 0.965 21.379 1.00 60.47 92 SER A N 1
ATOM 734 C CA . SER A 1 92 ? -12.156 0.123 20.485 1.00 60.47 92 SER A CA 1
ATOM 735 C C . SER A 1 92 ? -12.930 -0.350 19.242 1.00 60.47 92 SER A C 1
ATOM 737 O O . SER A 1 92 ? -12.369 -0.434 18.149 1.00 60.47 92 SER A O 1
ATOM 739 N N . ILE A 1 93 ? -14.228 -0.644 19.385 1.00 63.53 93 ILE A N 1
ATOM 740 C CA . ILE A 1 93 ? -15.099 -1.056 18.271 1.00 63.53 93 ILE A CA 1
ATOM 741 C C . ILE A 1 93 ? -15.422 0.136 17.362 1.00 63.53 93 ILE A C 1
ATOM 743 O O . ILE A 1 93 ? -15.338 0.015 16.137 1.00 63.53 93 ILE A O 1
ATOM 747 N N . ALA A 1 94 ? -15.758 1.293 17.936 1.00 65.06 94 ALA A N 1
ATOM 748 C CA . ALA A 1 94 ? -16.019 2.516 17.182 1.00 65.06 94 ALA A CA 1
ATOM 749 C C . ALA A 1 94 ? -14.765 2.996 16.429 1.00 65.06 94 ALA A C 1
ATOM 751 O O . ALA A 1 94 ? -14.846 3.420 15.276 1.00 65.06 94 ALA A O 1
ATOM 752 N N . GLU A 1 95 ? -13.589 2.869 17.044 1.00 68.50 95 GLU A N 1
ATOM 753 C CA . GLU A 1 95 ? -12.302 3.206 16.435 1.00 68.50 95 GLU A CA 1
ATOM 754 C C . GLU A 1 95 ? -11.937 2.266 15.285 1.00 68.50 95 GLU A C 1
ATOM 756 O O . GLU A 1 95 ? -11.532 2.737 14.219 1.00 68.50 95 GLU A O 1
ATOM 761 N N . PHE A 1 96 ? -12.142 0.958 15.451 1.00 69.88 96 PHE A N 1
ATOM 762 C CA . PHE A 1 96 ? -11.937 0.001 14.366 1.00 69.88 96 PHE A CA 1
ATOM 763 C C . PHE A 1 96 ? -12.932 0.216 13.215 1.00 69.88 96 PHE A C 1
ATOM 765 O O . PHE A 1 96 ? -12.559 0.142 12.045 1.00 69.88 96 PHE A O 1
ATOM 772 N N . THR A 1 97 ? -14.180 0.568 13.531 1.00 71.50 97 THR A N 1
ATOM 773 C CA . THR A 1 97 ? -15.203 0.931 12.535 1.00 71.50 97 THR A CA 1
ATOM 774 C C . THR A 1 97 ? -14.806 2.186 11.755 1.00 71.50 97 THR A C 1
ATOM 776 O O . THR A 1 97 ? -14.967 2.235 10.536 1.00 71.50 97 THR A O 1
ATOM 779 N N . TRP A 1 98 ? -14.219 3.185 12.422 1.00 75.81 98 TRP A N 1
ATOM 780 C CA . TRP A 1 98 ? -13.668 4.363 11.751 1.00 75.81 98 TRP A CA 1
ATOM 781 C C . TRP A 1 98 ? -12.515 3.996 10.806 1.00 75.81 98 TRP A C 1
ATOM 783 O O . TRP A 1 98 ? -12.510 4.442 9.661 1.00 75.81 98 TRP A O 1
ATOM 793 N N . MET A 1 99 ? -11.573 3.155 11.248 1.00 75.88 99 MET A N 1
ATOM 794 C CA . MET A 1 99 ? -10.471 2.686 10.398 1.00 75.88 99 MET A CA 1
ATOM 795 C C . MET A 1 99 ? -10.983 1.966 9.149 1.00 75.88 99 MET A C 1
ATOM 797 O O . MET A 1 99 ? -10.504 2.253 8.053 1.00 75.88 99 MET A O 1
ATOM 801 N N . LYS A 1 100 ? -11.989 1.095 9.307 1.00 74.56 100 LYS A N 1
ATOM 802 C CA . LYS A 1 100 ? -12.680 0.437 8.189 1.00 74.56 100 LYS A CA 1
ATOM 803 C C . LYS A 1 100 ? -13.286 1.453 7.228 1.00 74.56 100 LYS A C 1
ATOM 805 O O . LYS A 1 100 ? -12.993 1.404 6.044 1.00 74.56 100 LYS A O 1
ATOM 810 N N . SER A 1 101 ? -14.034 2.431 7.737 1.00 74.75 101 SER A N 1
ATOM 811 C CA . SER A 1 101 ? -14.649 3.465 6.898 1.00 74.75 101 SER A CA 1
ATOM 812 C C . SER A 1 101 ? -13.620 4.277 6.104 1.00 74.75 101 SER A C 1
ATOM 814 O O . SER A 1 101 ? -13.853 4.565 4.933 1.00 74.75 101 SER A O 1
ATOM 816 N N . VAL A 1 102 ? -12.479 4.633 6.701 1.00 76.12 102 VAL A N 1
ATOM 817 C CA . VAL A 1 102 ? -11.416 5.344 5.973 1.00 76.12 102 VAL A CA 1
ATOM 818 C C . VAL A 1 102 ? -10.761 4.434 4.935 1.00 76.12 102 VAL A C 1
ATOM 820 O O . VAL A 1 102 ? -10.534 4.866 3.807 1.00 76.12 102 VAL A O 1
ATOM 823 N N . ALA A 1 103 ? -10.502 3.173 5.286 1.00 77.06 103 ALA A N 1
ATOM 824 C CA . ALA A 1 103 ? -9.967 2.182 4.361 1.00 77.06 103 ALA A CA 1
ATOM 825 C C . ALA A 1 103 ? -10.912 1.923 3.174 1.00 77.06 103 ALA A C 1
ATOM 827 O O . ALA A 1 103 ? -10.434 1.793 2.050 1.00 77.06 103 ALA A O 1
ATOM 828 N N . ASP A 1 104 ? -12.228 1.926 3.399 1.00 73.44 104 ASP A N 1
ATOM 829 C CA . ASP A 1 104 ? -13.249 1.787 2.358 1.00 73.44 104 ASP A CA 1
ATOM 830 C C . ASP A 1 104 ? -13.265 2.989 1.416 1.00 73.44 104 ASP A C 1
ATOM 832 O O . ASP A 1 104 ? -13.352 2.809 0.202 1.00 73.44 104 ASP A O 1
ATOM 836 N N . VAL A 1 105 ? -13.171 4.214 1.949 1.00 74.81 105 VAL A N 1
ATOM 837 C CA . VAL A 1 105 ? -13.100 5.427 1.121 1.00 74.81 105 VAL A CA 1
ATOM 838 C C . VAL A 1 105 ? -11.833 5.400 0.277 1.00 74.81 105 VAL A C 1
ATOM 840 O O . VAL A 1 105 ? -11.926 5.532 -0.943 1.00 74.81 105 VAL A O 1
ATOM 843 N N . LEU A 1 106 ? -10.684 5.129 0.901 1.00 75.38 106 LEU A N 1
ATOM 844 C CA . LEU A 1 106 ? -9.412 4.991 0.199 1.00 75.38 106 LEU A CA 1
ATOM 845 C C . LEU A 1 106 ? -9.506 3.928 -0.895 1.00 75.38 106 LEU A C 1
ATOM 847 O O . LEU A 1 106 ? -9.190 4.221 -2.035 1.00 75.38 106 LEU A O 1
ATOM 851 N N . ALA A 1 107 ? -10.002 2.728 -0.590 1.00 70.31 107 ALA A N 1
ATOM 852 C CA . ALA A 1 107 ? -10.153 1.649 -1.564 1.00 70.31 107 ALA A CA 1
ATOM 853 C C . ALA A 1 107 ? -11.199 1.959 -2.652 1.00 70.31 107 ALA A C 1
ATOM 855 O O . ALA A 1 107 ? -11.082 1.472 -3.776 1.00 70.31 107 ALA A O 1
ATOM 856 N N . SER A 1 108 ? -12.221 2.769 -2.355 1.00 70.00 108 SER A N 1
ATOM 857 C CA . SER A 1 108 ? -13.264 3.133 -3.319 1.00 70.00 108 SER A CA 1
ATOM 858 C C . SER A 1 108 ? -12.752 3.998 -4.466 1.00 70.00 108 SER A C 1
ATOM 860 O O . SER A 1 108 ? -13.253 3.862 -5.578 1.00 70.00 108 SER A O 1
ATOM 862 N N . GLU A 1 109 ? -11.707 4.794 -4.238 1.00 67.81 109 GLU A N 1
ATOM 863 C CA . GLU A 1 109 ? -11.025 5.565 -5.287 1.00 67.81 109 GLU A CA 1
ATOM 864 C C . GLU A 1 109 ? -10.388 4.653 -6.351 1.00 67.81 109 GLU A C 1
ATOM 866 O O . GLU A 1 109 ? -10.156 5.067 -7.482 1.00 67.81 109 GLU A O 1
ATOM 871 N N . TYR A 1 110 ? -10.180 3.376 -6.022 1.00 64.50 110 TYR A N 1
ATOM 872 C CA . TYR A 1 110 ? -9.643 2.361 -6.925 1.00 64.50 110 TYR A CA 1
ATOM 873 C C . TYR A 1 110 ? -10.745 1.561 -7.631 1.00 64.50 110 TYR A C 1
ATOM 875 O O . TYR A 1 110 ? -10.431 0.785 -8.528 1.00 64.50 110 TYR A O 1
ATOM 883 N N . LYS A 1 111 ? -12.031 1.753 -7.283 1.00 57.44 111 LYS A N 1
ATOM 884 C CA . LYS A 1 111 ? -13.164 1.054 -7.924 1.00 57.44 111 LYS A CA 1
ATOM 885 C C . LYS A 1 111 ? -13.388 1.478 -9.376 1.00 57.44 111 LYS A C 1
AT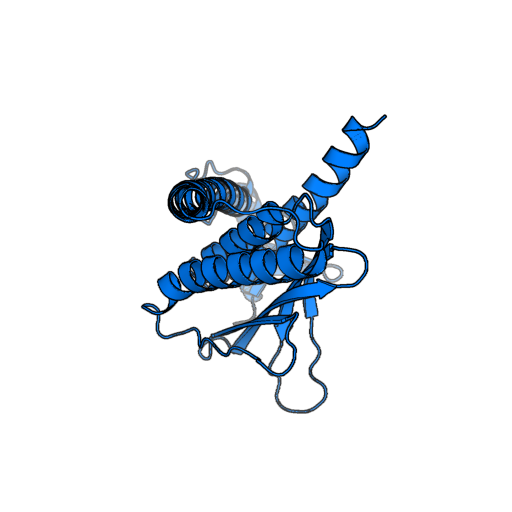OM 887 O O . LYS A 1 111 ? -13.955 0.700 -10.134 1.00 57.44 111 LYS A O 1
ATOM 892 N N . GLU A 1 112 ? -12.940 2.671 -9.776 1.00 55.75 112 GLU A N 1
ATOM 893 C CA . GLU A 1 112 ? -12.984 3.101 -11.185 1.00 55.75 112 GLU A CA 1
ATOM 894 C C . GLU A 1 112 ? -11.921 2.390 -12.049 1.00 55.75 112 GLU A C 1
ATOM 896 O O . GLU A 1 112 ? -12.047 2.330 -13.272 1.00 55.75 112 GLU A O 1
ATOM 901 N N . ASN A 1 113 ? -10.922 1.754 -11.419 1.00 57.44 113 ASN A N 1
ATOM 902 C CA . ASN A 1 113 ? -10.006 0.817 -12.058 1.00 57.44 113 ASN A CA 1
ATOM 903 C C . ASN A 1 113 ? -10.552 -0.615 -11.906 1.00 57.44 113 ASN A C 1
ATOM 905 O O . ASN A 1 113 ? -10.415 -1.236 -10.856 1.00 57.44 113 ASN A O 1
ATOM 909 N N . ASN A 1 114 ? -11.125 -1.170 -12.982 1.00 49.72 114 ASN A N 1
ATOM 910 C CA . ASN A 1 114 ? -11.780 -2.496 -13.068 1.00 49.72 114 ASN A CA 1
ATOM 911 C C . ASN A 1 114 ? -10.924 -3.732 -12.676 1.00 49.72 114 ASN A C 1
ATOM 913 O O . ASN A 1 114 ? -11.306 -4.862 -12.976 1.00 49.72 114 ASN A O 1
ATOM 917 N N . LYS A 1 115 ? -9.754 -3.561 -12.057 1.00 52.34 115 LYS A N 1
ATOM 918 C CA . LYS A 1 115 ? -8.813 -4.644 -11.746 1.00 52.34 115 LYS A CA 1
ATOM 919 C C . LYS A 1 115 ? -8.932 -5.188 -10.322 1.00 52.34 115 LYS A C 1
ATOM 921 O O . LYS A 1 115 ? -8.547 -6.327 -10.091 1.00 52.34 115 LYS A O 1
ATOM 926 N N . PHE A 1 116 ? -9.485 -4.439 -9.371 1.00 54.47 116 PHE A N 1
ATOM 927 C CA . PHE A 1 116 ? -9.457 -4.849 -7.965 1.00 54.47 116 PHE A CA 1
ATOM 928 C C . PHE A 1 116 ? -10.856 -5.094 -7.401 1.00 54.47 116 PHE A C 1
ATOM 930 O O . PHE A 1 116 ? -11.740 -4.243 -7.480 1.00 54.47 116 PHE A O 1
ATOM 937 N N . VAL A 1 117 ? -11.060 -6.292 -6.846 1.00 51.03 117 VAL A N 1
ATOM 938 C CA . VAL A 1 117 ? -12.350 -6.731 -6.307 1.00 51.03 117 VAL A CA 1
ATOM 939 C C . VAL A 1 117 ? -12.334 -6.566 -4.794 1.00 51.03 117 VAL A C 1
ATOM 941 O O . VAL A 1 117 ? -11.587 -7.231 -4.081 1.00 51.03 117 VAL A O 1
ATOM 944 N N . PHE A 1 118 ? -13.208 -5.694 -4.300 1.00 52.00 118 PHE A N 1
ATOM 945 C CA . PHE A 1 118 ? -13.480 -5.558 -2.877 1.00 52.00 118 PHE A CA 1
ATOM 946 C C . PHE A 1 118 ? -14.251 -6.789 -2.385 1.00 52.00 118 PHE A C 1
ATOM 948 O O . PHE A 1 118 ? -15.401 -6.999 -2.773 1.00 52.00 118 PHE A O 1
ATOM 955 N N . GLN A 1 119 ? -13.623 -7.602 -1.537 1.00 55.81 119 GLN A N 1
ATOM 956 C CA . GLN A 1 119 ? -14.295 -8.673 -0.806 1.00 55.81 119 GLN A CA 1
ATOM 957 C C . GLN A 1 119 ? -14.064 -8.465 0.682 1.00 55.81 119 GLN A C 1
ATOM 959 O O . GLN A 1 119 ? -12.980 -8.721 1.198 1.00 55.81 119 GLN A O 1
ATOM 964 N N . TYR A 1 120 ? -15.099 -7.973 1.350 1.00 55.22 120 TYR A N 1
ATOM 965 C CA . TYR A 1 120 ? -15.118 -7.877 2.796 1.00 55.22 120 TYR A CA 1
ATOM 966 C C . TYR A 1 120 ? -15.403 -9.261 3.388 1.00 55.22 120 TYR A C 1
ATOM 968 O O . TYR A 1 120 ? -16.394 -9.898 3.029 1.00 55.22 120 TYR A O 1
ATOM 976 N N . ASP A 1 121 ? -14.526 -9.727 4.276 1.00 54.38 121 ASP A N 1
ATOM 977 C CA . ASP A 1 121 ? -14.730 -10.957 5.036 1.00 54.38 121 ASP A CA 1
ATOM 978 C C . ASP A 1 121 ? -15.344 -10.616 6.406 1.00 54.38 121 ASP A C 1
ATOM 980 O O . ASP A 1 121 ? -14.656 -10.184 7.330 1.00 54.38 121 ASP A O 1
ATOM 984 N N . GLU A 1 122 ? -16.665 -10.781 6.526 1.00 55.44 122 GLU A N 1
ATOM 985 C CA . GLU A 1 122 ? -17.415 -10.593 7.781 1.00 55.44 122 GLU A CA 1
ATOM 986 C C . GLU A 1 122 ? -17.247 -11.739 8.779 1.00 55.44 122 GLU A C 1
ATOM 988 O O . GLU A 1 122 ? -17.785 -11.667 9.887 1.00 55.44 122 GLU A O 1
ATOM 993 N N . THR A 1 123 ? -16.514 -12.806 8.439 1.00 56.56 123 THR A N 1
ATOM 994 C CA . THR A 1 123 ? -16.426 -13.975 9.327 1.00 56.56 123 THR A CA 1
ATOM 995 C C . THR A 1 123 ? -15.750 -13.656 10.659 1.00 56.56 123 THR A C 1
ATOM 997 O O . THR A 1 123 ? -15.962 -14.379 11.637 1.00 56.56 123 THR A O 1
ATOM 1000 N N . LYS A 1 124 ? -14.985 -12.558 10.736 1.00 61.59 124 LYS A N 1
ATOM 1001 C CA . LYS A 1 124 ? -14.363 -12.072 11.970 1.00 61.59 124 LYS A CA 1
ATOM 1002 C C . LYS A 1 124 ? -14.613 -10.582 12.173 1.00 61.59 124 LYS A C 1
ATOM 1004 O O . LYS A 1 124 ? -14.190 -9.735 11.390 1.00 61.59 124 LYS A O 1
ATOM 1009 N N . SER A 1 125 ? -15.228 -10.241 13.304 1.00 63.03 125 SER A N 1
ATOM 1010 C CA . SER A 1 125 ? -15.579 -8.862 13.671 1.00 63.03 125 SER A CA 1
ATOM 1011 C C . SER A 1 125 ? -14.376 -7.916 13.799 1.00 63.03 125 SER A C 1
ATOM 1013 O O . SER A 1 125 ? -14.553 -6.700 13.763 1.00 63.03 125 SER A O 1
ATOM 1015 N N . ASN A 1 126 ? -13.163 -8.453 13.944 1.00 69.56 126 ASN A N 1
ATOM 1016 C CA . ASN A 1 126 ? -11.917 -7.728 14.194 1.00 69.56 126 ASN A CA 1
ATOM 1017 C C . ASN A 1 126 ? -10.937 -7.730 13.006 1.00 69.56 126 ASN A C 1
ATOM 1019 O O . ASN A 1 126 ? -9.771 -7.395 13.196 1.00 69.56 126 ASN A O 1
ATOM 1023 N N . GLU A 1 127 ? -11.393 -8.094 11.808 1.00 76.75 127 GLU A N 1
ATOM 1024 C CA . GLU A 1 127 ? -10.567 -8.216 10.601 1.00 76.75 127 GLU A CA 1
ATOM 1025 C C . GLU A 1 127 ? -11.100 -7.307 9.474 1.00 76.75 127 GLU A C 1
ATOM 1027 O O . GLU A 1 127 ? -12.302 -7.024 9.380 1.00 76.75 127 GLU A O 1
ATOM 1032 N N . TYR A 1 128 ? -10.188 -6.791 8.652 1.00 76.00 128 TYR A N 1
ATOM 1033 C CA . TYR A 1 128 ? -10.448 -6.069 7.407 1.00 76.00 128 TYR A CA 1
ATOM 1034 C C . TYR A 1 128 ? -9.475 -6.575 6.340 1.00 76.00 128 TYR A C 1
ATOM 1036 O O . TYR A 1 128 ? -8.272 -6.608 6.580 1.00 76.00 128 TYR A O 1
ATOM 1044 N N . LYS A 1 129 ? -9.972 -6.970 5.165 1.00 79.44 129 LYS A N 1
ATOM 1045 C CA . LYS A 1 129 ? -9.164 -7.576 4.099 1.00 79.44 129 LYS A CA 1
ATOM 1046 C C . LYS A 1 129 ? -9.535 -6.983 2.739 1.00 79.44 129 LYS A C 1
ATOM 1048 O O . LYS A 1 129 ? -10.712 -6.839 2.432 1.00 79.44 129 LYS A O 1
ATOM 1053 N N . ILE A 1 130 ? -8.529 -6.672 1.923 1.00 75.44 130 ILE A N 1
ATOM 1054 C CA . ILE A 1 130 ? -8.657 -6.266 0.517 1.00 75.44 130 ILE A CA 1
ATOM 1055 C C . ILE A 1 130 ? -7.802 -7.211 -0.323 1.00 75.44 130 ILE A C 1
ATOM 1057 O O . ILE A 1 130 ? -6.678 -7.526 0.061 1.00 75.44 130 ILE A O 1
ATOM 1061 N N . SER A 1 131 ? -8.313 -7.652 -1.471 1.00 76.75 131 SER A N 1
ATOM 1062 C CA . SER A 1 131 ? -7.556 -8.474 -2.419 1.00 76.75 131 SER A CA 1
ATOM 1063 C C . SER A 1 131 ? -7.388 -7.751 -3.757 1.00 76.75 131 SER A C 1
ATOM 1065 O O . SER A 1 131 ? -8.321 -7.134 -4.271 1.00 76.75 131 SER A O 1
ATOM 1067 N N . PHE A 1 132 ? -6.191 -7.841 -4.323 1.00 73.50 132 PHE A N 1
ATOM 1068 C CA . PHE A 1 132 ? -5.774 -7.223 -5.573 1.00 73.50 132 PHE A CA 1
ATOM 1069 C C . PHE A 1 132 ? -5.387 -8.333 -6.550 1.00 73.50 132 PHE A C 1
ATOM 1071 O O . PHE A 1 132 ? -4.433 -9.060 -6.294 1.00 73.50 132 PHE A O 1
ATOM 1078 N N . ASN A 1 133 ? -6.114 -8.478 -7.660 1.00 73.25 133 ASN A N 1
ATOM 1079 C CA . ASN A 1 133 ? -5.835 -9.492 -8.676 1.00 73.25 133 ASN A CA 1
ATOM 1080 C C . ASN A 1 133 ? -5.505 -8.821 -10.016 1.00 73.25 133 ASN A C 1
ATOM 1082 O O . ASN A 1 133 ? -6.338 -8.126 -10.589 1.00 73.25 133 ASN A O 1
ATOM 1086 N N . ASP A 1 134 ? -4.300 -9.044 -10.531 1.00 70.38 134 ASP A N 1
ATOM 1087 C CA . ASP A 1 134 ? -3.921 -8.675 -11.892 1.00 70.38 134 ASP A CA 1
ATOM 1088 C C . ASP A 1 134 ? -3.830 -9.933 -12.756 1.00 70.38 134 ASP A C 1
ATOM 1090 O O . ASP A 1 134 ? -2.763 -10.538 -12.897 1.00 70.38 134 ASP A O 1
ATOM 1094 N N . ALA A 1 135 ? -4.967 -10.322 -13.339 1.00 66.12 135 ALA A N 1
ATOM 1095 C CA . ALA A 1 135 ? -5.088 -11.535 -14.147 1.00 66.12 135 ALA A CA 1
ATOM 1096 C C . ALA A 1 135 ? -4.109 -11.564 -15.336 1.00 66.12 135 ALA A C 1
ATOM 1098 O O . ALA A 1 135 ? -3.632 -12.631 -15.708 1.00 66.12 135 ALA A O 1
ATOM 1099 N N . ASP A 1 136 ? -3.763 -10.397 -15.890 1.00 67.44 136 ASP A N 1
ATOM 1100 C CA . ASP A 1 136 ? -2.831 -10.276 -17.018 1.00 67.44 136 ASP A CA 1
ATOM 1101 C C . ASP A 1 136 ? -1.401 -10.710 -16.645 1.00 67.44 136 ASP A C 1
ATOM 1103 O O . ASP A 1 136 ? -0.660 -11.216 -17.486 1.00 67.44 136 ASP A O 1
ATOM 1107 N N . ASN A 1 137 ? -1.023 -10.531 -15.375 1.00 65.44 137 ASN A N 1
ATOM 1108 C CA . ASN A 1 137 ? 0.326 -10.776 -14.865 1.00 65.44 137 ASN A CA 1
ATOM 1109 C C . ASN A 1 137 ? 0.391 -11.951 -13.874 1.00 65.44 137 ASN A C 1
ATOM 1111 O O . ASN A 1 137 ? 1.461 -12.231 -13.336 1.00 65.44 137 ASN A O 1
ATOM 1115 N N . ASN A 1 138 ? -0.733 -12.640 -13.632 1.00 67.81 138 ASN A N 1
ATOM 1116 C CA . ASN A 1 138 ? -0.889 -13.661 -12.587 1.00 67.81 138 ASN A CA 1
ATOM 1117 C C . ASN A 1 138 ? -0.421 -13.185 -11.201 1.00 67.81 138 ASN A C 1
ATOM 1119 O O . ASN A 1 138 ? 0.133 -13.962 -10.423 1.00 67.81 138 ASN A O 1
ATOM 1123 N N . LEU A 1 139 ? -0.620 -11.902 -10.895 1.00 71.50 139 LEU A N 1
ATOM 1124 C CA . LEU A 1 139 ? -0.258 -11.338 -9.601 1.00 71.50 139 LEU A CA 1
ATOM 1125 C C . LEU A 1 139 ? -1.486 -11.269 -8.707 1.00 71.50 139 LEU A C 1
ATOM 1127 O O . LEU A 1 139 ? -2.499 -10.676 -9.080 1.00 71.50 139 LEU A O 1
ATOM 1131 N N . TYR A 1 140 ? -1.366 -11.824 -7.508 1.00 76.88 140 TYR A N 1
ATOM 1132 C CA . TYR A 1 140 ? -2.385 -11.719 -6.481 1.00 76.88 140 TYR A CA 1
ATOM 1133 C C . TYR A 1 140 ? -1.772 -11.163 -5.203 1.00 76.88 140 TYR A C 1
ATOM 1135 O O . TYR A 1 140 ? -0.765 -11.672 -4.712 1.00 76.88 140 TYR A O 1
ATOM 1143 N N . PHE A 1 141 ? -2.381 -10.117 -4.659 1.00 77.75 141 PHE A N 1
ATOM 1144 C CA . PHE A 1 141 ? -1.980 -9.536 -3.388 1.00 77.75 141 PHE A CA 1
ATOM 1145 C C . PHE A 1 141 ? -3.168 -9.442 -2.443 1.00 77.75 141 PHE A C 1
ATOM 1147 O O . PHE A 1 141 ? -4.283 -9.136 -2.852 1.00 77.75 141 PHE A O 1
ATOM 1154 N N . THR A 1 142 ? -2.909 -9.636 -1.160 1.00 81.25 142 THR A N 1
ATOM 1155 C CA . THR A 1 142 ? -3.886 -9.466 -0.090 1.00 81.25 142 THR A CA 1
ATOM 1156 C C . THR A 1 142 ? -3.344 -8.455 0.907 1.00 81.25 142 THR A C 1
ATOM 1158 O O . THR A 1 142 ? -2.276 -8.673 1.473 1.00 81.25 142 THR A O 1
ATOM 1161 N N . VAL A 1 143 ? -4.098 -7.390 1.175 1.00 83.38 143 VAL A N 1
ATOM 1162 C CA . VAL A 1 143 ? -3.862 -6.486 2.307 1.00 83.38 143 VAL A CA 1
ATOM 1163 C C . VAL A 1 143 ? -4.843 -6.820 3.418 1.00 83.38 143 VAL A 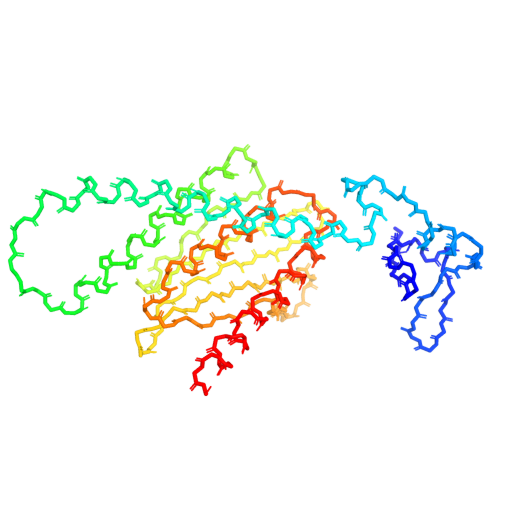C 1
ATOM 1165 O O . VAL A 1 143 ? -6.036 -6.975 3.166 1.00 83.38 143 VAL A O 1
ATOM 1168 N N . LYS A 1 144 ? -4.358 -6.909 4.652 1.00 83.88 144 LYS A N 1
ATOM 1169 C CA . LYS A 1 144 ? -5.141 -7.270 5.828 1.00 83.88 144 LYS A CA 1
ATOM 1170 C C . LYS A 1 144 ? -4.831 -6.337 6.996 1.00 83.88 144 LYS A C 1
ATOM 1172 O O . LYS A 1 144 ? -3.665 -6.064 7.268 1.00 83.88 144 LYS A O 1
ATOM 1177 N N . ILE A 1 145 ? -5.868 -5.884 7.695 1.00 84.69 145 ILE A N 1
ATOM 1178 C CA . ILE A 1 145 ? -5.785 -5.160 8.961 1.00 84.69 145 ILE A CA 1
ATOM 1179 C C . ILE A 1 145 ? -6.562 -5.940 10.020 1.00 84.69 145 ILE A C 1
ATOM 1181 O O . ILE A 1 145 ? -7.778 -6.078 9.909 1.00 84.69 145 ILE A O 1
ATOM 1185 N N . ASP A 1 146 ? -5.876 -6.386 11.069 1.00 82.50 146 ASP A N 1
ATOM 1186 C CA . ASP A 1 146 ? -6.508 -7.056 12.211 1.00 82.50 146 ASP A CA 1
ATOM 1187 C C . ASP A 1 146 ? -6.367 -6.223 13.479 1.00 82.50 146 ASP A C 1
ATOM 1189 O O . ASP A 1 146 ? -5.307 -5.654 13.740 1.00 82.50 146 ASP A O 1
ATOM 1193 N N . ASN A 1 147 ? -7.409 -6.209 14.309 1.00 77.62 147 ASN A N 1
ATOM 1194 C CA . ASN A 1 147 ? -7.294 -5.830 15.714 1.00 77.62 147 ASN A CA 1
ATOM 1195 C C . ASN A 1 147 ? -6.910 -7.079 16.524 1.00 77.62 147 ASN A C 1
ATOM 1197 O O . ASN A 1 147 ? -7.709 -8.012 16.675 1.00 77.62 147 ASN A O 1
ATOM 1201 N N . ILE A 1 148 ? -5.665 -7.106 16.996 1.00 78.62 148 ILE A N 1
ATOM 1202 C CA . ILE A 1 148 ? -5.054 -8.230 17.711 1.00 78.62 148 ILE A CA 1
ATOM 1203 C C . ILE A 1 148 ? -4.951 -7.933 19.213 1.00 78.62 148 ILE A C 1
ATOM 1205 O O . ILE A 1 148 ? -5.109 -6.802 19.677 1.00 78.62 148 ILE A O 1
ATOM 1209 N N . THR A 1 149 ? -4.666 -8.967 20.003 1.00 74.44 149 THR A N 1
ATOM 1210 C CA . THR A 1 149 ? -4.612 -8.880 21.467 1.00 74.44 149 THR A CA 1
ATOM 1211 C C . THR A 1 149 ? -3.636 -7.803 21.960 1.00 74.44 149 THR A C 1
ATOM 1213 O O . THR A 1 149 ? -2.557 -7.612 21.400 1.00 74.44 149 THR A O 1
ATOM 1216 N N . GLY A 1 150 ? -3.994 -7.131 23.059 1.00 71.69 150 GLY A N 1
ATOM 1217 C CA . GLY A 1 150 ? -3.158 -6.097 23.680 1.00 71.69 150 GLY A CA 1
ATOM 1218 C C . GLY A 1 150 ? -3.330 -4.697 23.085 1.00 71.69 150 GLY A C 1
ATOM 1219 O O . GLY A 1 150 ? -2.400 -3.898 23.171 1.00 71.69 150 GLY A O 1
ATOM 1220 N N . SER A 1 151 ? -4.494 -4.401 22.491 1.00 70.75 151 SER A N 1
ATOM 1221 C CA . SER A 1 151 ? -4.813 -3.103 21.877 1.00 70.75 151 SER A CA 1
ATOM 1222 C C . SER A 1 151 ? -3.803 -2.728 20.794 1.00 70.75 151 SER A C 1
ATOM 1224 O O . SER A 1 151 ? -3.141 -1.687 20.853 1.00 70.75 151 SER A O 1
ATOM 1226 N N . ARG A 1 152 ? -3.635 -3.620 19.818 1.00 80.94 152 ARG A N 1
ATOM 1227 C CA . ARG A 1 152 ? -2.732 -3.424 18.686 1.00 80.94 152 ARG A CA 1
ATOM 1228 C C . ARG A 1 152 ? -3.472 -3.690 17.389 1.00 80.94 152 ARG A C 1
ATOM 1230 O O . ARG A 1 152 ? -4.386 -4.508 17.342 1.00 80.94 152 ARG A O 1
ATOM 1237 N N . TYR A 1 153 ? -3.003 -3.049 16.331 1.00 82.25 153 TYR A N 1
ATOM 1238 C CA . TYR A 1 153 ? -3.397 -3.381 14.972 1.00 82.25 153 TYR A CA 1
ATOM 1239 C C . TYR A 1 153 ? -2.233 -4.048 14.256 1.00 82.25 153 TYR A C 1
ATOM 1241 O O . TYR A 1 153 ? -1.088 -3.633 14.441 1.00 82.25 153 TYR A O 1
ATOM 1249 N N . SER A 1 154 ? -2.498 -5.054 13.434 1.00 86.12 154 SER A N 1
ATOM 1250 C CA . SER A 1 154 ? -1.519 -5.567 12.475 1.00 86.12 154 SER A CA 1
ATOM 1251 C C . SER A 1 154 ? -1.925 -5.200 11.061 1.00 86.12 154 SER A C 1
ATOM 1253 O O . SER A 1 154 ? -3.073 -5.417 10.695 1.00 86.12 154 SER A O 1
ATOM 1255 N N . LEU A 1 155 ? -0.975 -4.690 10.281 1.00 88.25 155 LEU A N 1
ATOM 1256 C CA . LEU A 1 155 ? -1.062 -4.538 8.834 1.00 88.25 155 LEU A CA 1
ATOM 1257 C C . LEU A 1 155 ? -0.226 -5.649 8.195 1.00 88.25 155 LEU A C 1
ATOM 1259 O O . LEU A 1 155 ? 0.967 -5.767 8.487 1.00 88.25 155 LEU A O 1
ATOM 1263 N N . ILE A 1 156 ? -0.852 -6.452 7.342 1.00 86.12 156 ILE A N 1
ATOM 1264 C CA . ILE A 1 156 ? -0.203 -7.509 6.566 1.00 86.12 156 ILE A CA 1
ATOM 1265 C C . ILE A 1 156 ? -0.453 -7.233 5.085 1.00 86.12 156 ILE A C 1
ATOM 1267 O O . ILE A 1 156 ? -1.592 -7.001 4.686 1.00 86.12 156 ILE A O 1
ATOM 1271 N N . LEU A 1 157 ? 0.595 -7.296 4.271 1.00 84.19 157 LEU A N 1
ATOM 1272 C CA . LEU A 1 157 ? 0.511 -7.401 2.819 1.00 84.19 157 LEU A CA 1
ATOM 1273 C C . LEU A 1 157 ? 1.181 -8.707 2.409 1.00 84.19 157 LEU A C 1
ATOM 1275 O O . LEU A 1 157 ? 2.377 -8.890 2.632 1.00 84.19 157 LEU A O 1
ATOM 1279 N N . ALA A 1 158 ? 0.416 -9.595 1.795 1.00 81.38 158 ALA A N 1
ATOM 1280 C CA . ALA A 1 158 ? 0.912 -10.849 1.254 1.00 81.38 158 ALA A CA 1
ATOM 1281 C C . ALA A 1 158 ? 0.790 -10.846 -0.267 1.00 81.38 158 ALA A C 1
ATOM 1283 O O . ALA A 1 158 ? -0.172 -10.303 -0.816 1.00 81.38 158 ALA A O 1
ATOM 1284 N N . LYS A 1 159 ? 1.751 -11.484 -0.931 1.00 75.50 159 LYS A N 1
ATOM 1285 C CA . LYS A 1 159 ? 1.649 -11.875 -2.334 1.00 75.50 159 LYS A CA 1
ATOM 1286 C C . LYS A 1 159 ? 1.338 -13.372 -2.380 1.00 75.50 159 LYS A C 1
ATOM 1288 O O . LYS A 1 159 ? 2.030 -14.163 -1.741 1.00 75.50 159 LYS A O 1
ATOM 1293 N N . GLU A 1 160 ? 0.305 -13.759 -3.116 1.00 65.44 160 GLU A N 1
ATOM 1294 C CA . GLU A 1 160 ? 0.018 -15.165 -3.404 1.00 65.44 160 GLU A CA 1
ATOM 1295 C C . GLU A 1 160 ? 0.431 -15.442 -4.849 1.00 65.44 160 GLU A C 1
ATOM 1297 O O . GLU A 1 160 ? -0.102 -14.846 -5.786 1.00 65.44 160 GLU A O 1
ATOM 1302 N N . ASP A 1 161 ? 1.389 -16.343 -5.051 1.00 55.06 161 ASP A N 1
ATOM 1303 C CA . ASP A 1 161 ? 1.664 -16.855 -6.390 1.00 55.06 161 ASP A CA 1
ATOM 1304 C C . ASP A 1 161 ? 0.619 -17.930 -6.710 1.00 55.06 161 ASP A C 1
ATOM 1306 O O . ASP A 1 161 ? 0.638 -19.034 -6.159 1.00 55.06 161 ASP A O 1
ATOM 1310 N N . ILE A 1 162 ? -0.309 -17.627 -7.623 1.00 48.69 162 ILE A N 1
ATOM 1311 C CA . ILE A 1 162 ? -1.223 -18.633 -8.179 1.00 48.69 162 ILE A CA 1
ATOM 1312 C C . ILE A 1 162 ? -0.439 -19.446 -9.217 1.00 48.69 162 ILE A C 1
ATOM 1314 O O . ILE A 1 162 ? -0.632 -19.318 -10.425 1.00 48.69 162 ILE A O 1
ATOM 1318 N N . VAL A 1 163 ? 0.482 -20.293 -8.757 1.00 40.81 163 VAL A N 1
ATOM 1319 C CA . VAL A 1 163 ? 0.977 -21.397 -9.581 1.00 40.81 163 VAL A CA 1
ATOM 1320 C C . VAL A 1 163 ? 0.028 -22.566 -9.367 1.00 40.81 163 VAL A C 1
ATOM 1322 O O . VAL A 1 163 ? -0.234 -22.989 -8.243 1.00 40.81 163 VAL A O 1
ATOM 1325 N N . ALA A 1 164 ? -0.545 -23.054 -10.466 1.00 38.97 164 ALA A N 1
ATOM 1326 C CA . ALA A 1 164 ? -1.494 -24.152 -10.459 1.00 38.97 164 ALA A CA 1
ATOM 1327 C C . ALA A 1 164 ? -0.960 -25.349 -9.649 1.00 38.97 164 ALA A C 1
ATOM 1329 O O . ALA A 1 164 ? 0.072 -25.923 -9.985 1.00 38.97 164 ALA A O 1
ATOM 1330 N N . ASN A 1 165 ? -1.750 -25.762 -8.656 1.00 41.41 165 ASN A N 1
ATOM 1331 C CA . ASN A 1 165 ? -1.612 -26.968 -7.842 1.00 41.41 165 ASN A CA 1
ATOM 1332 C C . ASN A 1 165 ? -0.501 -27.003 -6.774 1.00 41.41 165 ASN A C 1
ATOM 1334 O O . ASN A 1 165 ? 0.662 -27.273 -7.061 1.00 41.41 165 ASN A O 1
ATOM 1338 N N . LYS A 1 166 ? -1.013 -27.038 -5.534 1.00 39.06 166 LYS A N 1
ATOM 1339 C CA . LYS A 1 166 ? -0.442 -27.518 -4.264 1.00 39.06 166 LYS A CA 1
ATOM 1340 C C . LYS A 1 166 ? 0.229 -26.440 -3.422 1.00 39.06 166 LYS A C 1
ATOM 1342 O O . LYS A 1 166 ? 1.291 -25.943 -3.758 1.00 39.06 166 LYS A O 1
ATOM 1347 N N . ASP A 1 167 ? -0.449 -26.185 -2.305 1.00 39.78 167 ASP A N 1
ATOM 1348 C CA . ASP A 1 167 ? -0.085 -25.327 -1.187 1.00 39.78 167 ASP A CA 1
ATOM 1349 C C . ASP A 1 167 ? 0.098 -23.857 -1.575 1.00 39.78 167 ASP A C 1
ATOM 1351 O O . ASP A 1 167 ? 1.065 -23.470 -2.219 1.00 39.78 167 ASP A O 1
ATOM 1355 N N . HIS A 1 168 ? -0.867 -23.022 -1.174 1.00 42.50 168 HIS A N 1
ATOM 1356 C CA . HIS A 1 168 ? -0.755 -21.568 -1.258 1.00 42.50 168 HIS A CA 1
ATOM 1357 C C . HIS A 1 168 ? 0.481 -21.128 -0.459 1.00 42.50 168 HIS A C 1
ATOM 1359 O O . HIS A 1 168 ? 0.423 -20.975 0.761 1.00 42.50 168 HIS A O 1
ATOM 1365 N N . LEU A 1 169 ? 1.621 -20.978 -1.132 1.00 44.66 169 LEU A N 1
ATOM 1366 C CA . LEU A 1 169 ? 2.806 -20.354 -0.566 1.00 44.66 169 LEU A CA 1
ATOM 1367 C C . LEU A 1 169 ? 2.536 -18.849 -0.549 1.00 44.66 169 LEU A C 1
ATOM 1369 O O . LEU A 1 169 ? 2.677 -18.162 -1.556 1.00 44.66 169 LEU A O 1
ATOM 1373 N N . TYR A 1 170 ? 2.074 -18.359 0.598 1.00 50.19 170 TYR A N 1
ATOM 1374 C CA . TYR A 1 170 ? 1.996 -16.932 0.876 1.00 50.19 170 TYR A CA 1
ATOM 1375 C C . TYR A 1 170 ? 3.419 -16.418 1.098 1.00 50.19 170 TYR A C 1
ATOM 1377 O O . TYR A 1 170 ? 4.089 -16.854 2.037 1.00 50.19 170 TYR A O 1
ATOM 1385 N N . GLU A 1 171 ? 3.881 -15.484 0.271 1.00 57.00 171 GLU A N 1
ATOM 1386 C CA . GLU A 1 171 ? 5.053 -14.683 0.614 1.00 57.00 171 GLU A CA 1
ATOM 1387 C C . GLU A 1 171 ? 4.551 -13.436 1.351 1.00 57.00 171 GLU A C 1
ATOM 1389 O O . GLU A 1 171 ? 3.929 -12.545 0.762 1.00 57.00 171 GLU A O 1
ATOM 1394 N N . GLU A 1 172 ? 4.750 -13.401 2.672 1.00 59.78 172 GLU A N 1
ATOM 1395 C CA . GLU A 1 172 ? 4.475 -12.204 3.467 1.00 59.78 172 GLU A CA 1
ATOM 1396 C C . GLU A 1 172 ? 5.453 -11.103 3.044 1.00 59.78 172 GLU A C 1
ATOM 1398 O O . GLU A 1 172 ? 6.660 -11.181 3.280 1.00 59.78 172 GLU A O 1
ATOM 1403 N N . PHE A 1 173 ? 4.919 -10.081 2.380 1.00 71.25 173 PHE A N 1
ATOM 1404 C CA . PHE A 1 173 ? 5.704 -8.998 1.806 1.00 71.25 173 PHE A CA 1
ATOM 1405 C C . PHE A 1 173 ? 5.947 -7.899 2.840 1.00 71.25 173 PHE A C 1
ATOM 1407 O O . PHE A 1 173 ? 7.071 -7.420 2.988 1.00 71.25 173 PHE A O 1
ATOM 1414 N N . ILE A 1 174 ? 4.902 -7.530 3.588 1.00 80.50 174 ILE A N 1
ATOM 1415 C CA . ILE A 1 174 ? 4.962 -6.567 4.691 1.00 80.50 174 ILE A CA 1
ATOM 1416 C C . ILE A 1 174 ? 4.176 -7.139 5.867 1.00 80.50 174 ILE A C 1
ATOM 1418 O O . ILE A 1 174 ? 3.011 -7.497 5.714 1.00 80.50 174 ILE A O 1
ATOM 1422 N N . TYR A 1 175 ? 4.784 -7.138 7.050 1.00 84.38 175 TYR A N 1
ATOM 1423 C CA . TYR A 1 175 ? 4.081 -7.301 8.316 1.00 84.38 175 TYR A CA 1
ATOM 1424 C C . TYR A 1 175 ? 4.526 -6.233 9.299 1.00 84.38 175 TYR A C 1
ATOM 1426 O O . TYR A 1 175 ? 5.717 -6.063 9.573 1.00 84.38 175 TYR A O 1
ATOM 1434 N N . LYS A 1 176 ? 3.552 -5.522 9.864 1.00 85.88 176 LYS A N 1
ATOM 1435 C CA . LYS A 1 176 ? 3.803 -4.538 10.910 1.00 85.88 176 LYS A CA 1
ATOM 1436 C C . LYS A 1 176 ? 2.693 -4.551 11.942 1.00 85.88 176 LYS A C 1
ATOM 1438 O O . LYS A 1 176 ? 1.516 -4.531 11.604 1.00 85.88 176 LYS A O 1
ATOM 1443 N N . SER A 1 177 ? 3.079 -4.534 13.217 1.00 86.44 177 SER A N 1
ATOM 1444 C CA . SER A 1 177 ? 2.147 -4.307 14.320 1.00 86.44 177 SER A CA 1
ATOM 1445 C C . SER A 1 177 ? 2.325 -2.910 14.911 1.00 86.44 177 SER A C 1
ATOM 1447 O O . SER A 1 177 ? 3.449 -2.467 15.157 1.00 86.44 177 SER A O 1
ATOM 1449 N N . TYR A 1 178 ? 1.204 -2.247 15.173 1.00 84.81 178 TYR A N 1
ATOM 1450 C CA . TYR A 1 178 ? 1.112 -0.887 15.687 1.00 84.81 178 TYR A CA 1
ATOM 1451 C C . TYR A 1 178 ? 0.384 -0.914 17.033 1.00 84.81 178 TYR A C 1
ATOM 1453 O O . TYR A 1 178 ? -0.639 -1.595 17.155 1.00 84.81 178 TYR A O 1
ATOM 1461 N N . PRO A 1 179 ? 0.861 -0.191 18.057 1.00 83.06 179 PRO A N 1
ATOM 1462 C CA . PRO A 1 179 ? 0.051 0.069 19.244 1.00 83.06 179 PRO A CA 1
ATOM 1463 C C . PRO A 1 179 ? -1.200 0.882 18.874 1.00 83.06 179 PRO A C 1
ATOM 1465 O O . PRO A 1 179 ? -1.177 1.640 17.904 1.00 83.06 179 PRO A O 1
ATOM 1468 N N . ASN A 1 180 ? -2.277 0.788 19.665 1.00 78.62 180 ASN A N 1
ATOM 1469 C CA . ASN A 1 180 ? -3.517 1.548 19.419 1.00 78.62 180 ASN A CA 1
ATOM 1470 C C . ASN A 1 180 ? -3.271 3.066 19.297 1.00 78.62 180 ASN A C 1
ATOM 1472 O O . ASN A 1 180 ? -3.936 3.749 18.522 1.00 78.62 180 ASN A O 1
ATOM 1476 N N . SER A 1 181 ? -2.268 3.592 20.010 1.00 78.00 181 SER A N 1
ATOM 1477 C CA . SER A 1 181 ? -1.847 4.998 19.925 1.00 78.00 181 SER A CA 1
ATOM 1478 C C . SER A 1 181 ? -1.310 5.412 18.548 1.00 78.00 181 SER A C 1
ATOM 1480 O O . SER A 1 181 ? -1.299 6.598 18.241 1.00 78.00 181 SER A O 1
ATOM 1482 N N . GLN A 1 182 ? -0.901 4.458 17.705 1.00 79.94 182 GLN A N 1
ATOM 1483 C CA . GLN A 1 182 ? -0.370 4.673 16.353 1.00 79.94 182 GLN A CA 1
ATOM 1484 C C . GLN A 1 182 ? -1.322 4.173 15.256 1.00 79.94 182 GLN A C 1
ATOM 1486 O O . GLN A 1 182 ? -0.912 3.953 14.121 1.00 79.94 182 GLN A O 1
ATOM 1491 N N . ARG A 1 183 ? -2.613 4.010 15.558 1.00 78.25 183 ARG A N 1
ATOM 1492 C CA . ARG A 1 183 ? -3.634 3.569 14.588 1.00 78.25 183 ARG A CA 1
ATOM 1493 C C . ARG A 1 183 ? -3.689 4.392 13.295 1.00 78.25 183 ARG A C 1
ATOM 1495 O O . ARG A 1 183 ? -4.063 3.873 12.252 1.00 78.25 183 ARG A O 1
ATOM 1502 N N . GLU A 1 184 ? -3.319 5.670 13.347 1.00 81.06 184 GLU A N 1
ATOM 1503 C CA . GLU A 1 184 ? -3.272 6.527 12.157 1.00 81.06 184 GLU A CA 1
ATOM 1504 C C . GLU A 1 184 ? -2.149 6.121 11.197 1.00 81.06 184 GLU A C 1
ATOM 1506 O O . GLU A 1 184 ? -2.338 6.186 9.984 1.00 81.06 184 GLU A O 1
ATOM 1511 N N . GLU A 1 185 ? -1.023 5.627 11.720 1.00 85.81 185 GLU A N 1
ATOM 1512 C CA . GLU A 1 185 ? 0.072 5.112 10.895 1.00 85.81 185 GLU A CA 1
ATOM 1513 C C . GLU A 1 185 ? -0.353 3.848 10.137 1.00 85.81 185 GLU A C 1
ATOM 1515 O O . GLU A 1 185 ? 0.073 3.656 9.005 1.00 85.81 185 GLU A O 1
ATOM 1520 N N . VAL A 1 186 ? -1.276 3.044 10.683 1.00 87.50 186 VAL A N 1
ATOM 1521 C CA . VAL A 1 186 ? -1.855 1.887 9.970 1.00 87.50 186 VAL A CA 1
ATOM 1522 C C . VAL A 1 186 ? -2.557 2.339 8.688 1.00 87.50 186 VAL A C 1
ATOM 1524 O O . VAL A 1 186 ? -2.348 1.767 7.622 1.00 87.50 186 VAL A O 1
ATOM 1527 N N . ILE A 1 187 ? -3.388 3.381 8.781 1.00 85.38 187 ILE A N 1
ATOM 1528 C CA . ILE A 1 187 ? -4.138 3.913 7.635 1.00 85.38 187 ILE A CA 1
ATOM 1529 C C . ILE A 1 187 ? -3.208 4.635 6.657 1.00 85.38 187 ILE A C 1
ATOM 1531 O O . ILE A 1 187 ? -3.426 4.592 5.445 1.00 85.38 187 ILE A O 1
ATOM 1535 N N . LYS A 1 188 ? -2.149 5.272 7.163 1.00 87.81 188 LYS A N 1
ATOM 1536 C CA . LYS A 1 188 ? -1.117 5.906 6.334 1.00 87.81 188 LYS A CA 1
ATOM 1537 C C . LYS A 1 188 ? -0.377 4.875 5.511 1.00 87.81 188 LYS A C 1
ATOM 1539 O O . LYS A 1 188 ? -0.264 5.036 4.300 1.00 87.81 188 LYS A O 1
ATOM 1544 N N . ASP A 1 189 ? 0.038 3.793 6.150 1.00 90.25 189 ASP A N 1
ATOM 1545 C CA . ASP A 1 189 ? 0.778 2.739 5.481 1.00 90.25 189 ASP A CA 1
ATOM 1546 C C . ASP A 1 189 ? -0.119 1.952 4.516 1.00 90.25 189 ASP A C 1
ATOM 1548 O O . ASP A 1 189 ? 0.309 1.650 3.403 1.00 90.25 189 ASP A O 1
ATOM 1552 N N . LEU A 1 190 ? -1.399 1.746 4.856 1.00 87.81 190 LEU A N 1
ATOM 1553 C CA . LEU A 1 190 ? -2.404 1.268 3.900 1.00 87.81 190 LEU A CA 1
ATOM 1554 C C . LEU A 1 190 ? -2.508 2.197 2.681 1.00 87.81 190 LEU A C 1
ATOM 1556 O O . LEU A 1 190 ? -2.513 1.717 1.553 1.00 87.81 190 LEU A O 1
ATOM 1560 N N . SER A 1 191 ? -2.580 3.515 2.885 1.00 85.25 191 SER A N 1
ATOM 1561 C CA . SER A 1 191 ? -2.717 4.481 1.785 1.00 85.25 191 SER A CA 1
ATOM 1562 C C . SER A 1 191 ? -1.536 4.415 0.816 1.00 85.25 191 SER A C 1
ATOM 1564 O O . SER A 1 191 ? -1.751 4.449 -0.390 1.00 85.25 191 SER A O 1
ATOM 1566 N N . VAL A 1 192 ? -0.304 4.269 1.318 1.00 87.06 192 VAL A N 1
ATOM 1567 C CA . VAL A 1 192 ? 0.890 4.117 0.467 1.00 87.06 192 VAL A CA 1
ATOM 1568 C C . VAL A 1 192 ? 0.838 2.821 -0.339 1.00 87.06 192 VAL A C 1
ATOM 1570 O O . VAL A 1 192 ? 1.115 2.839 -1.536 1.00 87.06 192 VAL A O 1
ATOM 1573 N N . ILE A 1 193 ? 0.438 1.708 0.287 1.00 86.56 193 ILE A N 1
ATOM 1574 C CA . ILE A 1 193 ? 0.260 0.424 -0.408 1.00 86.56 193 ILE A CA 1
ATOM 1575 C C . ILE A 1 193 ? -0.759 0.574 -1.542 1.00 86.56 193 ILE A C 1
ATOM 1577 O O . ILE A 1 193 ? -0.511 0.129 -2.659 1.00 86.56 193 ILE A O 1
ATOM 1581 N N . LEU A 1 194 ? -1.887 1.233 -1.271 1.00 80.94 194 LEU A N 1
ATOM 1582 C CA . LEU A 1 194 ? -2.908 1.494 -2.278 1.00 80.94 194 LEU A CA 1
ATOM 1583 C C . LEU A 1 194 ? -2.361 2.361 -3.423 1.00 80.94 194 LEU A C 1
ATOM 1585 O O . LEU A 1 194 ? -2.530 1.986 -4.580 1.00 80.94 194 LEU A O 1
ATOM 1589 N N . ILE A 1 195 ? -1.633 3.443 -3.126 1.00 79.81 195 ILE A N 1
ATOM 1590 C CA . ILE A 1 195 ? -1.006 4.305 -4.146 1.00 79.81 195 ILE A CA 1
ATOM 1591 C C . ILE A 1 195 ? -0.051 3.491 -5.031 1.00 79.81 195 ILE A C 1
ATOM 1593 O O . ILE A 1 195 ? -0.109 3.599 -6.257 1.00 79.81 195 ILE A O 1
ATOM 1597 N N . ALA A 1 196 ? 0.759 2.606 -4.437 1.00 80.62 196 ALA A N 1
ATOM 1598 C CA . ALA A 1 196 ? 1.641 1.714 -5.189 1.00 80.62 196 ALA A CA 1
ATOM 1599 C C . ALA A 1 196 ? 0.861 0.795 -6.151 1.00 80.62 196 ALA A C 1
ATOM 1601 O O . ALA A 1 196 ? 1.320 0.553 -7.264 1.00 80.62 196 ALA A O 1
ATOM 1602 N N . PHE A 1 197 ? -0.335 0.334 -5.767 1.00 77.62 197 PHE A N 1
ATOM 1603 C CA . PHE A 1 197 ? -1.213 -0.460 -6.636 1.00 77.62 197 PHE A CA 1
ATOM 1604 C C . PHE A 1 197 ? -1.936 0.351 -7.728 1.00 77.62 197 PHE A C 1
ATOM 1606 O O . PHE A 1 197 ? -2.292 -0.236 -8.753 1.00 77.62 197 PHE A O 1
ATOM 1613 N N . ALA A 1 198 ? -2.162 1.661 -7.550 1.00 72.81 198 ALA A N 1
ATOM 1614 C CA . ALA A 1 198 ? -2.660 2.541 -8.624 1.00 72.81 198 ALA A CA 1
ATOM 1615 C C . ALA A 1 198 ? -1.585 2.902 -9.652 1.00 72.81 198 ALA A C 1
ATOM 1617 O O . ALA A 1 198 ? -1.925 3.223 -10.790 1.00 72.81 198 ALA A O 1
ATOM 1618 N N . GLY A 1 199 ? -0.322 2.907 -9.230 1.00 70.12 199 GLY A N 1
ATOM 1619 C CA . GLY A 1 199 ? 0.809 3.305 -10.052 1.00 70.12 199 GLY A CA 1
ATOM 1620 C C . GLY A 1 199 ? 1.230 2.263 -11.091 1.00 70.12 199 GLY A C 1
ATOM 1621 O O . GLY A 1 199 ? 0.443 1.482 -11.631 1.00 70.12 199 GLY A O 1
ATOM 1622 N N . GLU A 1 200 ? 2.522 2.274 -11.403 1.00 64.81 200 GLU A N 1
ATOM 1623 C CA . GLU A 1 200 ? 3.102 1.459 -12.465 1.00 64.81 200 GLU A CA 1
ATOM 1624 C C . GLU A 1 200 ? 3.162 -0.026 -12.087 1.00 64.81 200 GLU A C 1
ATOM 1626 O O . GLU A 1 200 ? 3.940 -0.454 -11.233 1.00 64.81 200 GLU A O 1
ATOM 1631 N N . LYS A 1 201 ? 2.355 -0.832 -12.787 1.00 65.25 201 LYS A N 1
ATOM 1632 C CA . LYS A 1 201 ? 2.203 -2.281 -12.572 1.00 65.25 201 LYS A CA 1
ATOM 1633 C C . LYS A 1 201 ? 3.523 -3.047 -12.536 1.00 65.25 201 LYS A C 1
ATOM 1635 O O . LYS A 1 201 ? 3.695 -3.925 -11.694 1.00 65.25 201 LYS A O 1
ATOM 1640 N N . ASP A 1 202 ? 4.454 -2.689 -13.414 1.00 68.69 202 ASP A N 1
ATOM 1641 C CA . ASP A 1 202 ? 5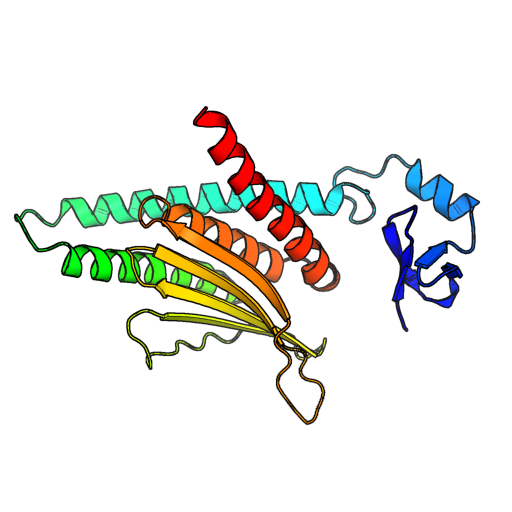.738 -3.382 -13.557 1.00 68.69 202 ASP A CA 1
ATOM 1642 C C . ASP A 1 202 ? 6.698 -3.114 -12.386 1.00 68.69 202 ASP A C 1
ATOM 1644 O O . ASP A 1 202 ? 7.673 -3.846 -12.205 1.00 68.69 202 ASP A O 1
ATOM 1648 N N . LEU A 1 203 ? 6.419 -2.091 -11.571 1.00 74.44 203 LEU A N 1
ATOM 1649 C CA . LEU A 1 203 ? 7.269 -1.663 -10.462 1.00 74.44 203 LEU A CA 1
ATOM 1650 C C . LEU A 1 203 ? 6.659 -1.950 -9.088 1.00 74.44 203 LEU A C 1
ATOM 1652 O O . LEU A 1 203 ? 7.332 -1.716 -8.086 1.00 74.44 203 LEU A O 1
ATOM 1656 N N . ILE A 1 204 ? 5.443 -2.509 -9.010 1.00 77.12 204 ILE A N 1
ATOM 1657 C CA . ILE A 1 204 ? 4.730 -2.766 -7.744 1.00 77.12 204 ILE A CA 1
ATOM 1658 C C . ILE A 1 204 ? 5.625 -3.494 -6.733 1.00 77.12 204 ILE A C 1
ATOM 1660 O O . ILE A 1 204 ? 5.784 -3.032 -5.608 1.00 77.12 204 ILE A O 1
ATOM 1664 N N . SER A 1 205 ? 6.274 -4.598 -7.117 1.00 76.31 205 SER A N 1
ATOM 1665 C CA . SER A 1 205 ? 7.145 -5.340 -6.191 1.00 76.31 205 SER A CA 1
ATOM 1666 C C . SER A 1 205 ? 8.358 -4.529 -5.719 1.00 76.31 205 SER A C 1
ATOM 1668 O O . SER A 1 205 ? 8.762 -4.670 -4.567 1.00 76.31 205 SER A O 1
ATOM 1670 N N . ALA A 1 206 ? 8.930 -3.676 -6.575 1.00 78.00 206 ALA A N 1
ATOM 1671 C CA . ALA A 1 206 ? 10.057 -2.817 -6.210 1.00 78.00 206 ALA A CA 1
ATOM 1672 C C . ALA A 1 206 ? 9.618 -1.691 -5.261 1.00 78.00 206 ALA A C 1
ATOM 1674 O O . ALA A 1 206 ? 10.257 -1.480 -4.231 1.00 78.00 206 ALA A O 1
ATOM 1675 N N . LEU A 1 207 ? 8.490 -1.040 -5.563 1.00 83.38 207 LEU A N 1
ATOM 1676 C CA . LEU A 1 207 ? 7.871 -0.006 -4.731 1.00 83.38 207 LEU A CA 1
ATOM 1677 C C . LEU A 1 207 ? 7.514 -0.541 -3.342 1.00 83.38 207 LEU A C 1
ATOM 1679 O O . LEU A 1 207 ? 7.850 0.075 -2.334 1.00 83.38 207 LEU A O 1
ATOM 1683 N N . LEU A 1 208 ? 6.883 -1.715 -3.274 1.00 84.12 208 LEU A N 1
ATOM 1684 C CA . LEU A 1 208 ? 6.516 -2.344 -2.006 1.00 84.12 208 LEU A CA 1
ATOM 1685 C C . LEU A 1 208 ? 7.742 -2.758 -1.182 1.00 84.12 208 LEU A C 1
ATOM 1687 O O . LEU A 1 208 ? 7.706 -2.667 0.043 1.00 84.12 208 LEU A O 1
ATOM 1691 N N . ASN A 1 209 ? 8.827 -3.194 -1.829 1.00 80.81 209 ASN A N 1
ATOM 1692 C CA . ASN A 1 209 ? 10.058 -3.562 -1.131 1.00 80.81 209 ASN A CA 1
ATOM 1693 C C . ASN A 1 209 ? 10.774 -2.334 -0.548 1.00 80.81 209 ASN A C 1
ATOM 1695 O O . ASN A 1 209 ? 11.205 -2.365 0.601 1.00 80.81 209 ASN A O 1
ATOM 1699 N N . GLU A 1 210 ? 10.861 -1.241 -1.305 1.00 83.81 210 GLU A N 1
ATOM 1700 C CA . GLU A 1 210 ? 11.395 0.027 -0.793 1.00 83.81 210 GLU A CA 1
ATOM 1701 C C . GLU A 1 210 ? 10.520 0.570 0.345 1.00 83.81 210 GLU A C 1
ATOM 1703 O O . GLU A 1 210 ? 11.016 0.972 1.399 1.00 83.81 210 GLU A O 1
ATOM 1708 N N . PHE A 1 211 ? 9.197 0.496 0.192 1.00 87.81 211 PHE A N 1
ATOM 1709 C CA . PHE A 1 211 ? 8.281 0.927 1.239 1.00 87.81 211 PHE A CA 1
ATOM 1710 C C . PHE A 1 211 ? 8.398 0.090 2.521 1.00 87.81 211 PHE A C 1
ATOM 1712 O O . PHE A 1 211 ? 8.339 0.633 3.627 1.00 87.81 211 PHE A O 1
ATOM 1719 N N . ARG A 1 212 ? 8.628 -1.222 2.399 1.00 84.56 212 ARG A N 1
ATOM 1720 C CA . ARG A 1 212 ? 8.931 -2.094 3.540 1.00 84.56 212 ARG A CA 1
ATOM 1721 C C . ARG A 1 212 ? 10.165 -1.607 4.302 1.00 84.56 212 ARG A C 1
ATOM 1723 O O . ARG A 1 212 ? 10.097 -1.488 5.525 1.00 84.56 212 ARG A O 1
ATOM 1730 N N . ILE A 1 213 ? 11.256 -1.295 3.596 1.00 81.00 213 ILE A N 1
ATOM 1731 C CA . ILE A 1 213 ? 12.489 -0.768 4.204 1.00 81.00 213 ILE A CA 1
ATOM 1732 C C . ILE A 1 213 ? 12.187 0.523 4.978 1.00 81.00 213 ILE A C 1
ATOM 1734 O O . ILE A 1 213 ? 12.671 0.698 6.095 1.00 81.00 213 ILE A O 1
ATOM 1738 N N . GLU A 1 214 ? 11.330 1.396 4.447 1.00 85.81 214 GLU A N 1
ATOM 1739 C CA . GLU A 1 214 ? 10.937 2.635 5.126 1.00 85.81 214 GLU A CA 1
ATOM 1740 C C . GLU A 1 214 ? 10.033 2.411 6.357 1.00 85.81 214 GLU A C 1
ATOM 1742 O O . GLU A 1 214 ? 10.157 3.112 7.365 1.00 85.81 214 GLU A O 1
ATOM 1747 N N . ILE A 1 215 ? 9.139 1.415 6.345 1.00 82.88 215 ILE A N 1
ATOM 1748 C CA . ILE A 1 215 ? 8.390 0.997 7.550 1.00 82.88 215 ILE A CA 1
ATOM 1749 C C . ILE A 1 215 ? 9.350 0.480 8.630 1.00 82.88 215 ILE A C 1
ATOM 1751 O O . ILE A 1 215 ? 9.209 0.815 9.812 1.00 82.88 215 ILE A O 1
ATOM 1755 N N . GLU A 1 216 ? 10.316 -0.349 8.236 1.00 78.94 216 GLU A N 1
ATOM 1756 C CA . GLU A 1 216 ? 11.326 -0.897 9.139 1.00 78.94 216 GLU A CA 1
ATOM 1757 C C . GLU A 1 216 ? 12.218 0.226 9.703 1.00 78.94 216 GLU A C 1
ATOM 1759 O O . GLU A 1 216 ? 12.454 0.268 10.910 1.00 78.94 216 GLU A O 1
ATOM 1764 N N . SER A 1 217 ? 12.620 1.206 8.886 1.00 78.88 217 SER A N 1
ATOM 1765 C CA . SER A 1 217 ? 13.458 2.343 9.304 1.00 78.88 217 SER A CA 1
ATOM 1766 C C . SER A 1 217 ? 12.781 3.226 10.367 1.00 78.88 217 SER A C 1
ATOM 1768 O O . SER A 1 217 ? 13.417 3.613 11.355 1.00 78.88 217 SER A O 1
ATOM 1770 N N . ARG A 1 218 ? 11.473 3.497 10.219 1.00 76.50 218 ARG A N 1
ATOM 1771 C CA . ARG A 1 218 ? 10.669 4.275 11.182 1.00 76.50 218 ARG A CA 1
ATOM 1772 C C . ARG A 1 218 ? 10.583 3.611 12.554 1.00 76.50 218 ARG A C 1
ATOM 1774 O O . ARG A 1 218 ? 10.483 4.306 13.562 1.00 76.50 218 ARG A O 1
ATOM 1781 N N . TYR A 1 219 ? 10.637 2.281 12.606 1.00 65.12 219 TYR A N 1
ATOM 1782 C CA . TYR A 1 219 ? 10.660 1.551 13.871 1.00 65.12 219 TYR A CA 1
ATOM 1783 C C . TYR A 1 219 ? 11.935 1.846 14.662 1.00 65.12 219 TYR A C 1
ATOM 1785 O O . TYR A 1 219 ? 11.860 2.232 15.823 1.00 65.12 219 TYR A O 1
ATOM 1793 N N . TYR A 1 220 ? 13.090 1.745 14.005 1.00 58.03 220 TYR A N 1
ATOM 1794 C CA . TYR A 1 220 ? 14.382 1.930 14.662 1.00 58.03 220 TYR A CA 1
ATOM 1795 C C . TYR A 1 220 ? 14.641 3.378 15.091 1.00 58.03 220 TYR A C 1
ATOM 1797 O O . TYR A 1 220 ? 15.236 3.595 16.142 1.00 58.03 220 TYR A O 1
ATOM 1805 N N . LYS A 1 221 ? 14.160 4.371 14.329 1.00 58.06 221 LYS A N 1
ATOM 1806 C CA . LYS A 1 221 ? 14.306 5.794 14.695 1.00 58.06 221 LYS A CA 1
ATOM 1807 C C . LYS A 1 221 ? 13.564 6.150 15.990 1.00 58.06 221 LYS A C 1
ATOM 1809 O O . LYS A 1 221 ? 14.106 6.879 16.817 1.00 58.06 221 LYS A O 1
ATOM 1814 N N . ASN A 1 222 ? 12.374 5.585 16.198 1.00 52.19 222 ASN A N 1
ATOM 1815 C CA . ASN A 1 222 ? 11.581 5.823 17.408 1.00 52.19 222 ASN A CA 1
ATOM 1816 C C . ASN A 1 222 ? 12.164 5.142 18.661 1.00 52.19 222 ASN A C 1
ATOM 1818 O O . ASN A 1 222 ? 11.914 5.603 19.774 1.00 52.19 222 ASN A O 1
ATOM 1822 N N . ASP A 1 223 ? 12.958 4.079 18.503 1.00 45.69 223 ASP A N 1
ATOM 1823 C CA . ASP A 1 223 ? 13.650 3.431 19.625 1.00 45.69 223 ASP A CA 1
ATOM 1824 C C . ASP A 1 223 ? 14.904 4.214 20.061 1.00 45.69 223 ASP A C 1
ATOM 1826 O O . ASP A 1 223 ? 15.261 4.204 21.238 1.00 45.69 223 ASP A O 1
ATOM 1830 N N . THR A 1 224 ? 15.551 4.948 19.147 1.00 38.88 224 THR A N 1
ATOM 1831 C CA . THR A 1 224 ? 16.732 5.777 19.459 1.00 38.88 224 THR A CA 1
ATOM 1832 C C . THR A 1 224 ? 16.423 7.117 20.125 1.00 38.88 224 THR A C 1
ATOM 1834 O O . THR A 1 224 ? 17.293 7.651 20.802 1.00 38.88 224 THR A O 1
ATOM 1837 N N . GLU A 1 225 ? 15.212 7.660 19.982 1.00 39.91 225 GLU A N 1
ATOM 1838 C CA . GLU A 1 225 ? 14.813 8.916 20.650 1.00 39.91 225 GLU A CA 1
ATOM 1839 C C . GLU A 1 225 ? 14.339 8.714 22.103 1.00 39.91 225 GLU A C 1
ATOM 1841 O O . GLU A 1 225 ? 14.031 9.683 22.795 1.00 39.91 225 GLU A O 1
ATOM 1846 N N . ASN A 1 226 ? 14.304 7.467 22.586 1.00 39.41 226 ASN A N 1
ATOM 1847 C CA . ASN A 1 226 ? 13.909 7.111 23.953 1.00 39.41 226 ASN A CA 1
ATOM 1848 C C . ASN A 1 226 ? 15.094 6.714 24.863 1.00 39.41 226 ASN A C 1
ATOM 1850 O O . ASN A 1 226 ? 14.868 6.125 25.923 1.00 39.41 226 ASN A O 1
ATOM 1854 N N . TYR A 1 227 ? 16.334 7.042 24.472 1.00 37.34 227 TYR A N 1
ATOM 1855 C CA . TYR A 1 227 ? 17.552 6.843 25.273 1.00 37.34 227 TYR A CA 1
ATOM 1856 C C . TYR A 1 227 ? 18.287 8.150 25.570 1.00 37.34 227 TYR A C 1
ATOM 1858 O O . TYR A 1 227 ? 18.501 8.944 24.628 1.00 37.34 227 TYR A O 1
#

Sequence (227 aa):
MEKKICIYCRRTLDLNKLLEKAGKYRCKDDNDCLEYQTREDPADSIENADYISDVVKSSLIEAAQRIAAYKRTKDFQTKSSIGDNVKISEESIAEFTWMKSVADVLASEYKENNKFVFQYDETKSNEYKISFNDADNNLYFTVKIDNITGSRYSLILAKEDIVANKDHLYEEFIYKSYPNSQREEVIKDLSVILIAFAGEKDLISALLNEFRIEIESRYYKNDTENY

Radius of gyration: 20.91 Å; chains: 1; bounding box: 53×45×53 Å

Secondary structure (DSSP, 8-state):
--EEEBTTT--EEEGGGEEEETTEEEES-HHHHHHHHH----TT-TTSTTHHHHHHHHHHHHHHHHHHHHHHHHHHHHTT-------HHHHHHHHHHHHHHHHHHHHHTTTTSTT------TT-TTEEEEEEEETTTTEEEEEEEEEETTTEEEEEEEEEE--SSS---EEEEEEEEEEGGGHHHHHHHHHHHHHHHHS-GGGHHHHHHHHHHHHHHHHHHHHHTT-

pLDDT: mean 70.64, std 14.66, range [37.34, 93.75]